Protein AF-A0A960PRC5-F1 (afdb_monomer_lite)

Foldseek 3Di:
DWPDDPDLLPVQLVVVVVQVVCCVVPPDDRDAAADEDLPQALVSVLSRVVSPHPYYDYDQQQCLAPPHLFDPVLSVVLLPDAAPQKDKAQALVCLVVRTIFIWGNPQAPQRVLRNVLSVCLVPDQALVRDDPVVQVCCCVPQVVHHLVVLLVVQDDDDPPPDPDDGRSVSSSSSSSVLNVVLCVCRSVVPPVCSRSHTGGHDRSSNVNSVVCVVHQPVDSHSHHVVVSVVVSVVVSVVVNVVVVVVVVVVD

Secondary structure (DSSP, 8-state):
-BS----HHHHHHHHHHHHHHHHHHH-SSPPP-EEESS--SHHHHHHHHHTT-SEEE--GGGGGSTTS-S-HHHHHHHTT--TT-EEEEE-STTGGGT-EEEEE-TT--HHHHHHHHHHHHHH-SSSTTS-HHHHHHHIIIIISS-HHHHHHHH---PPTT-----HHHHHHHHHHHHHHHHHHHHHHT-GGGTTT---B--THHHHHHHHHTTTTTSSGGG--HHHHHHHHHHHHHHHHHHHHHHHHTT-

Structure (mmCIF, N/CA/C/O backbone):
data_AF-A0A960PRC5-F1
#
_entry.id   AF-A0A960PRC5-F1
#
loop_
_atom_site.group_PDB
_atom_site.id
_atom_site.type_symbol
_atom_site.label_atom_id
_atom_site.label_alt_id
_atom_site.label_comp_id
_atom_site.label_asym_id
_atom_site.label_entity_id
_atom_site.label_seq_id
_atom_site.pdbx_PDB_ins_code
_atom_site.Cartn_x
_atom_site.Cartn_y
_atom_site.Cartn_z
_atom_site.occupancy
_atom_site.B_iso_or_equiv
_atom_site.auth_seq_id
_atom_site.auth_comp_id
_atom_site.auth_asym_id
_atom_site.auth_atom_id
_atom_site.pdbx_PDB_model_num
ATOM 1 N N . GLY A 1 1 ? 1.691 3.693 -0.213 1.00 48.28 1 GLY A N 1
ATOM 2 C CA . GLY A 1 1 ? 1.158 4.104 -1.521 1.00 48.28 1 GLY A CA 1
ATOM 3 C C . GLY A 1 1 ? -0.071 4.943 -1.299 1.00 48.28 1 GLY A C 1
ATOM 4 O O . GLY A 1 1 ? -1.089 4.389 -0.905 1.00 48.28 1 GLY A O 1
ATOM 5 N N . ALA A 1 2 ? 0.024 6.257 -1.487 1.00 53.78 2 ALA A N 1
ATOM 6 C CA . ALA A 1 2 ? -1.175 7.084 -1.566 1.00 53.78 2 ALA A CA 1
ATOM 7 C C . ALA A 1 2 ? -2.061 6.541 -2.701 1.00 53.78 2 ALA A C 1
ATOM 9 O O . ALA A 1 2 ? -1.552 6.200 -3.767 1.00 53.78 2 ALA A O 1
ATOM 10 N N . ALA A 1 3 ? -3.362 6.391 -2.454 1.00 56.03 3 ALA A N 1
ATOM 11 C CA . ALA A 1 3 ? -4.315 6.027 -3.505 1.00 56.03 3 ALA A CA 1
ATOM 12 C C . ALA A 1 3 ? -4.689 7.229 -4.385 1.00 56.03 3 ALA A C 1
ATOM 14 O O . ALA A 1 3 ? -5.342 7.050 -5.409 1.00 56.03 3 ALA A O 1
ATOM 15 N N . GLU A 1 4 ? -4.293 8.435 -3.977 1.00 55.25 4 GLU A N 1
ATOM 16 C CA . GLU A 1 4 ? -4.525 9.675 -4.704 1.00 55.25 4 GLU A CA 1
ATOM 17 C C . GLU A 1 4 ? -3.288 10.013 -5.536 1.00 55.25 4 GLU A C 1
ATOM 19 O O . GLU A 1 4 ? -2.315 10.592 -5.059 1.00 55.25 4 GLU A O 1
ATOM 24 N N . GLY A 1 5 ? -3.327 9.596 -6.796 1.00 62.84 5 GLY A N 1
ATOM 25 C CA . GLY A 1 5 ? -2.418 10.033 -7.845 1.00 62.84 5 GLY A CA 1
ATOM 26 C C . GLY A 1 5 ? -3.224 10.245 -9.120 1.00 62.84 5 GLY A C 1
ATOM 27 O O . GLY A 1 5 ? -4.190 9.522 -9.367 1.00 62.84 5 GLY A O 1
ATOM 28 N N . GLY A 1 6 ? -2.868 11.259 -9.908 1.00 74.06 6 GLY A N 1
ATOM 29 C CA . GLY A 1 6 ? -3.439 11.427 -11.243 1.00 74.06 6 GLY A CA 1
ATOM 30 C C . GLY A 1 6 ? -3.065 10.252 -12.146 1.00 74.06 6 GLY A C 1
ATOM 31 O O . GLY A 1 6 ? -2.034 9.610 -11.942 1.00 74.06 6 GLY A O 1
ATOM 32 N N . ASP A 1 7 ? -3.899 9.973 -13.145 1.00 87.25 7 ASP A N 1
ATOM 33 C CA . ASP A 1 7 ? -3.591 8.957 -14.149 1.00 87.25 7 ASP A CA 1
ATOM 34 C C . ASP A 1 7 ? -2.274 9.294 -14.868 1.00 87.25 7 ASP A C 1
ATOM 36 O O . ASP A 1 7 ? -2.068 10.433 -15.297 1.00 87.25 7 ASP A O 1
ATOM 40 N N . LEU A 1 8 ? -1.388 8.304 -15.017 1.00 90.56 8 LEU A N 1
ATOM 41 C CA . LEU A 1 8 ? -0.046 8.497 -15.571 1.00 90.56 8 LEU A CA 1
ATOM 42 C C . LEU A 1 8 ? -0.088 9.143 -16.963 1.00 90.56 8 LEU A C 1
ATOM 44 O O . LEU A 1 8 ? 0.734 10.012 -17.252 1.00 90.56 8 LEU A O 1
ATOM 48 N N . ALA A 1 9 ? -1.047 8.751 -17.808 1.00 92.38 9 ALA A N 1
ATOM 49 C CA . ALA A 1 9 ? -1.147 9.240 -19.179 1.00 92.38 9 ALA A CA 1
ATOM 50 C C . ALA A 1 9 ? -1.594 10.705 -19.266 1.00 92.38 9 ALA A C 1
ATOM 52 O O . ALA A 1 9 ? -1.371 11.350 -20.288 1.00 92.38 9 ALA A O 1
ATOM 53 N N . THR A 1 10 ? -2.176 11.248 -18.196 1.00 92.75 10 THR A N 1
ATOM 54 C CA . THR A 1 10 ? -2.624 12.646 -18.130 1.00 92.75 10 THR A CA 1
ATOM 55 C C . THR A 1 10 ? -1.688 13.523 -17.302 1.00 92.75 10 THR A C 1
ATOM 57 O O . THR A 1 10 ? -1.367 14.640 -17.706 1.00 92.75 10 THR A O 1
ATOM 60 N N . LEU A 1 11 ? -1.202 13.018 -16.166 1.00 93.94 11 LEU A N 1
ATOM 61 C CA . LEU A 1 11 ? -0.403 13.793 -15.224 1.00 93.94 11 LEU A CA 1
ATOM 62 C C . LEU A 1 11 ? 1.040 13.980 -15.700 1.00 93.94 11 LEU A C 1
ATOM 64 O O . LEU A 1 11 ? 1.576 15.082 -15.600 1.00 93.94 11 LEU A O 1
ATOM 68 N N . LEU A 1 12 ? 1.674 12.929 -16.228 1.00 95.56 12 LEU A N 1
ATOM 69 C CA . LEU A 1 12 ? 3.080 13.002 -16.625 1.00 95.56 12 LEU A CA 1
ATOM 70 C C . LEU A 1 12 ? 3.319 14.042 -17.739 1.00 95.56 12 LEU A C 1
ATOM 72 O O . LEU A 1 12 ? 4.203 14.880 -17.550 1.00 95.56 12 LEU A O 1
ATOM 76 N N . PRO A 1 13 ? 2.532 14.090 -18.835 1.00 96.62 13 PRO A N 1
ATOM 77 C CA . PRO A 1 13 ? 2.690 15.138 -19.846 1.00 96.62 13 PRO A CA 1
ATOM 78 C C . PRO A 1 13 ? 2.535 16.559 -19.289 1.00 96.62 13 PRO A C 1
ATOM 80 O O . PRO A 1 13 ? 3.287 17.452 -19.675 1.00 96.62 13 PRO A O 1
ATOM 83 N N . ALA A 1 14 ? 1.612 16.774 -18.344 1.00 96.62 14 ALA A N 1
ATOM 84 C CA . ALA A 1 14 ? 1.416 18.080 -17.716 1.00 96.62 14 ALA A CA 1
ATOM 85 C C . ALA A 1 14 ? 2.631 18.506 -16.870 1.00 96.62 14 ALA A C 1
ATOM 87 O O . ALA A 1 14 ? 3.076 19.651 -16.949 1.00 96.62 14 ALA A O 1
ATOM 88 N N . VAL A 1 15 ? 3.213 17.580 -16.100 1.00 96.69 15 VAL A N 1
ATOM 89 C CA . VAL A 1 15 ? 4.433 17.843 -15.315 1.00 96.69 15 VAL A CA 1
ATOM 90 C C . VAL A 1 15 ? 5.636 18.095 -16.228 1.00 96.69 15 VAL A C 1
ATOM 92 O O . VAL A 1 15 ? 6.462 18.960 -15.934 1.00 96.69 15 VAL A O 1
ATOM 95 N N . LEU A 1 16 ? 5.736 17.381 -17.352 1.00 97.62 16 LEU A N 1
ATOM 96 C CA . LEU A 1 16 ? 6.784 17.609 -18.347 1.00 97.62 16 LEU A CA 1
ATOM 97 C C . LEU A 1 16 ? 6.672 19.000 -18.980 1.00 97.62 16 LEU A C 1
ATOM 99 O O . LEU A 1 16 ? 7.681 19.694 -19.060 1.00 97.62 16 LEU A O 1
ATOM 103 N N . ALA A 1 17 ? 5.465 19.436 -19.353 1.00 97.50 17 ALA A N 1
ATOM 104 C CA . ALA A 1 17 ? 5.235 20.788 -19.867 1.00 97.50 17 ALA A CA 1
ATOM 105 C C . ALA A 1 17 ? 5.641 21.860 -18.842 1.00 97.50 17 ALA A C 1
ATOM 107 O O . ALA A 1 17 ? 6.366 22.795 -19.175 1.00 97.50 17 ALA A O 1
ATOM 108 N N . LEU A 1 18 ? 5.274 21.668 -17.570 1.00 96.94 18 LEU A N 1
ATOM 109 C CA . LEU A 1 18 ? 5.695 22.556 -16.486 1.00 96.94 18 LEU A CA 1
ATOM 110 C C . LEU A 1 18 ? 7.225 22.605 -16.333 1.00 96.94 18 LEU A C 1
ATOM 112 O O . LEU A 1 18 ? 7.784 23.673 -16.073 1.00 96.94 18 LEU A O 1
ATOM 116 N N . ARG A 1 19 ? 7.915 21.467 -16.500 1.00 96.69 19 ARG A N 1
ATOM 117 C CA . ARG A 1 19 ? 9.384 21.423 -16.478 1.00 96.69 19 ARG A CA 1
ATOM 118 C C . ARG A 1 19 ? 9.974 22.266 -17.601 1.00 96.69 19 ARG A C 1
ATOM 120 O O . ARG A 1 19 ? 10.908 23.014 -17.326 1.00 96.69 19 ARG A O 1
ATOM 127 N N . GLU A 1 20 ? 9.452 22.161 -18.823 1.00 96.81 20 GLU A N 1
ATOM 128 C CA . GLU A 1 20 ? 9.932 22.974 -19.950 1.00 96.81 20 GLU A CA 1
ATOM 129 C C . GLU A 1 20 ? 9.717 24.471 -19.696 1.00 96.81 20 GLU A C 1
ATOM 131 O O . GLU A 1 20 ? 10.667 25.244 -19.791 1.00 96.81 20 GLU A O 1
ATOM 136 N N . GLU A 1 21 ? 8.529 24.883 -19.242 1.00 96.81 21 GLU A N 1
ATOM 137 C CA . GLU A 1 21 ? 8.271 26.291 -18.909 1.00 96.81 21 GLU A CA 1
ATOM 138 C C . GLU A 1 21 ? 9.227 26.830 -17.836 1.00 96.81 21 GLU A C 1
ATOM 140 O O . GLU A 1 21 ? 9.703 27.965 -17.911 1.00 96.81 21 GLU A O 1
ATOM 145 N N . ALA A 1 22 ? 9.496 26.033 -16.800 1.00 95.50 22 ALA A N 1
ATOM 146 C CA . ALA A 1 22 ? 10.414 26.417 -15.736 1.00 95.50 22 ALA A CA 1
ATOM 147 C C . ALA A 1 22 ? 11.863 26.506 -16.240 1.00 95.50 22 ALA A C 1
ATOM 149 O O . ALA A 1 22 ? 12.605 27.389 -15.804 1.00 95.50 22 ALA A O 1
ATOM 150 N N . GLN A 1 23 ? 12.257 25.616 -17.152 1.00 95.12 23 GLN A N 1
ATOM 151 C CA . GLN A 1 23 ? 13.577 25.592 -17.773 1.00 95.12 23 GLN A CA 1
ATOM 152 C C . GLN A 1 23 ? 13.798 26.816 -18.671 1.00 95.12 23 GLN A C 1
ATOM 154 O O . GLN A 1 23 ? 14.857 27.439 -18.596 1.00 95.12 23 GLN A O 1
ATOM 159 N N . GLU A 1 24 ? 12.801 27.192 -19.473 1.00 95.50 24 GLU A N 1
ATOM 160 C CA . GLU A 1 24 ? 12.840 28.390 -20.321 1.00 95.50 24 GLU A CA 1
ATOM 161 C C . GLU A 1 24 ? 12.948 29.674 -19.492 1.00 95.50 24 GLU A C 1
ATOM 163 O O . GLU A 1 24 ? 13.734 30.562 -19.819 1.00 95.50 24 GLU A O 1
ATOM 168 N N . LYS A 1 25 ? 12.190 29.764 -18.391 1.00 95.88 25 LYS A N 1
ATOM 169 C CA . LYS A 1 25 ? 12.162 30.952 -17.524 1.00 95.88 25 LYS A CA 1
ATOM 170 C C . LYS A 1 25 ? 13.441 31.130 -16.704 1.00 95.88 25 LYS A C 1
ATOM 172 O O . LYS A 1 25 ? 13.885 32.259 -16.521 1.00 95.88 25 LYS A O 1
ATOM 177 N N . ASN A 1 26 ? 14.005 30.042 -16.177 1.00 95.25 26 ASN A N 1
ATOM 178 C CA . ASN A 1 26 ? 15.068 30.117 -15.167 1.00 95.25 26 ASN A CA 1
ATOM 179 C C . ASN A 1 26 ? 16.461 29.723 -15.687 1.00 95.25 26 ASN A C 1
ATOM 181 O O . ASN A 1 26 ? 17.461 30.047 -15.045 1.00 95.25 26 ASN A O 1
ATOM 185 N N . GLY A 1 27 ? 16.555 29.031 -16.828 1.00 92.38 27 GLY A N 1
ATOM 186 C CA . GLY A 1 27 ? 17.808 28.457 -17.321 1.00 92.38 27 GLY A CA 1
ATOM 187 C C . GLY A 1 27 ? 18.399 27.382 -16.391 1.00 92.38 27 GLY A C 1
ATOM 188 O O . GLY A 1 27 ? 17.739 26.870 -15.490 1.00 92.38 27 GLY A O 1
ATOM 189 N N . GLY A 1 28 ? 19.670 27.024 -16.609 1.00 92.50 28 GLY A N 1
ATOM 190 C CA . GLY A 1 28 ? 20.408 26.063 -15.775 1.00 92.50 28 GLY A CA 1
ATOM 191 C C . GLY A 1 28 ? 20.323 24.597 -16.236 1.00 92.50 28 GLY A C 1
ATOM 192 O O . GLY A 1 28 ? 19.871 24.317 -17.346 1.00 92.50 28 GLY A O 1
ATOM 193 N N . PRO A 1 29 ? 20.814 23.635 -15.431 1.00 94.31 29 PRO A N 1
ATOM 194 C CA . PRO A 1 29 ? 20.790 22.218 -15.790 1.00 94.31 29 PRO A CA 1
ATOM 195 C C . PRO A 1 29 ? 19.366 21.657 -15.880 1.00 94.31 29 PRO A C 1
ATOM 197 O O . PRO A 1 29 ? 18.552 21.891 -14.990 1.00 94.31 29 PRO A O 1
ATOM 200 N N . ARG A 1 30 ? 19.099 20.828 -16.901 1.00 93.31 30 ARG A N 1
ATOM 201 C CA . ARG A 1 30 ? 17.784 20.197 -17.098 1.00 93.31 30 ARG A CA 1
ATOM 202 C C . ARG A 1 30 ? 17.368 19.358 -15.886 1.00 93.31 30 ARG A C 1
ATOM 204 O O . ARG A 1 30 ? 18.006 18.345 -15.563 1.00 93.31 30 ARG A O 1
ATOM 211 N N . VAL A 1 31 ? 16.250 19.744 -15.273 1.00 95.62 31 VAL A N 1
ATOM 212 C CA . VAL A 1 31 ? 15.565 18.969 -14.229 1.00 95.62 31 VAL A CA 1
ATOM 213 C C . VAL A 1 31 ? 14.963 17.712 -14.852 1.00 95.62 31 VAL A C 1
ATOM 215 O O . VAL A 1 31 ? 14.288 17.789 -15.877 1.00 95.62 31 VAL A O 1
ATOM 218 N N . ARG A 1 32 ? 15.214 16.549 -14.247 1.00 97.19 32 ARG A N 1
ATOM 219 C CA . ARG A 1 32 ? 14.680 15.256 -14.701 1.00 97.19 32 ARG A CA 1
ATOM 220 C C . ARG A 1 32 ? 13.328 14.988 -14.055 1.00 97.19 32 ARG A C 1
ATOM 222 O O . ARG A 1 32 ? 13.178 15.201 -12.855 1.00 97.19 32 ARG A O 1
ATOM 229 N N . VAL A 1 33 ? 12.383 14.484 -14.836 1.00 97.88 33 VAL A N 1
ATOM 230 C CA . VAL A 1 33 ? 11.037 14.113 -14.386 1.00 97.88 33 VAL A CA 1
ATOM 231 C C . VAL A 1 33 ? 10.884 12.609 -14.527 1.00 97.88 33 VAL A C 1
ATOM 233 O O . VAL A 1 33 ? 11.003 12.070 -15.622 1.00 97.88 33 VAL A O 1
ATOM 236 N N . GLY A 1 34 ? 10.644 11.926 -13.413 1.00 96.50 34 GLY A N 1
ATOM 237 C CA . GLY A 1 34 ? 10.401 10.489 -13.400 1.00 96.50 34 GLY A CA 1
ATOM 238 C C . GLY A 1 34 ? 8.922 10.144 -13.311 1.00 96.50 34 GLY A C 1
ATOM 239 O O . GLY A 1 34 ? 8.084 10.997 -13.023 1.00 96.50 34 GLY A O 1
ATOM 240 N N . ALA A 1 35 ? 8.621 8.867 -13.512 1.00 95.44 35 ALA A N 1
ATOM 241 C CA . ALA A 1 35 ? 7.293 8.302 -13.332 1.00 95.44 35 ALA A CA 1
ATOM 242 C C . ALA A 1 35 ? 7.305 7.221 -12.251 1.00 95.44 35 ALA A C 1
ATOM 244 O O . ALA A 1 35 ? 8.182 6.356 -12.224 1.00 95.44 35 ALA A O 1
ATOM 245 N N . GLY A 1 36 ? 6.296 7.251 -11.387 1.00 91.06 36 GLY A N 1
ATOM 246 C CA . GLY A 1 36 ? 6.044 6.238 -10.373 1.00 91.06 36 GLY A CA 1
ATOM 247 C C . GLY A 1 36 ? 4.546 6.013 -10.204 1.00 91.06 36 GLY A C 1
ATOM 248 O O . GLY A 1 36 ? 3.736 6.816 -10.660 1.00 91.06 36 GLY A O 1
ATOM 249 N N . GLY A 1 37 ? 4.191 4.923 -9.528 1.00 83.19 37 GLY A N 1
ATOM 250 C CA . GLY A 1 37 ? 2.800 4.508 -9.338 1.00 83.19 37 GLY A CA 1
ATOM 251 C C . GLY A 1 37 ? 2.361 3.485 -10.382 1.00 83.19 37 GLY A C 1
ATOM 252 O O . GLY A 1 37 ? 2.509 3.693 -11.580 1.00 83.19 37 GLY A O 1
ATOM 253 N N . ALA A 1 38 ? 1.858 2.345 -9.909 1.00 84.88 38 ALA A N 1
ATOM 254 C CA . ALA A 1 38 ? 1.373 1.236 -10.731 1.00 84.88 38 ALA A CA 1
ATOM 255 C C . ALA A 1 38 ? 2.378 0.630 -11.752 1.00 84.88 38 ALA A C 1
ATOM 257 O O . ALA A 1 38 ? 1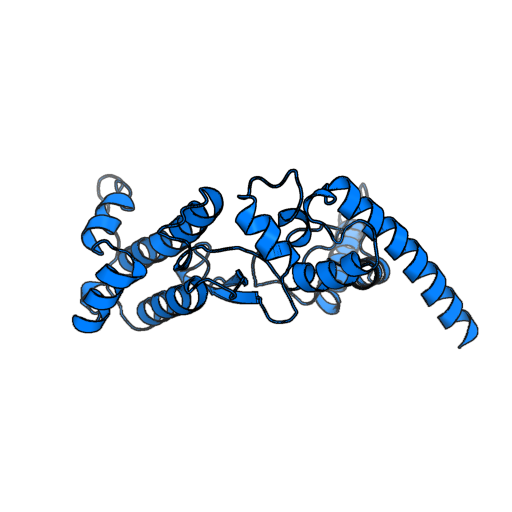.984 -0.152 -12.618 1.00 84.88 38 ALA A O 1
ATOM 258 N N . ILE A 1 39 ? 3.683 0.914 -11.647 1.00 94.81 39 ILE A N 1
ATOM 259 C CA . ILE A 1 39 ? 4.714 0.314 -12.512 1.00 94.81 39 ILE A CA 1
ATOM 260 C C . ILE A 1 39 ? 5.128 -1.049 -11.950 1.00 94.81 39 ILE A C 1
ATOM 262 O O . ILE A 1 39 ? 5.915 -1.134 -11.005 1.00 94.81 39 ILE A O 1
ATOM 266 N N . GLY A 1 40 ? 4.607 -2.116 -12.559 1.00 96.00 40 GLY A N 1
ATOM 267 C CA . GLY A 1 40 ? 4.952 -3.499 -12.215 1.00 96.00 40 GLY A CA 1
ATOM 268 C C . GLY A 1 40 ? 5.190 -4.419 -13.406 1.00 96.00 40 GLY A C 1
ATOM 269 O O . GLY A 1 40 ? 5.444 -5.598 -13.209 1.00 96.00 40 GLY A O 1
ATOM 270 N N . THR A 1 41 ? 5.125 -3.922 -14.640 1.00 97.62 41 THR A N 1
ATOM 271 C CA . THR A 1 41 ? 5.366 -4.739 -15.837 1.00 97.62 41 THR A CA 1
ATOM 272 C C . THR A 1 41 ? 6.182 -3.970 -16.874 1.00 97.62 41 THR A C 1
ATOM 274 O O . THR A 1 41 ? 6.225 -2.732 -16.817 1.00 97.62 41 THR A O 1
ATOM 277 N N . PRO A 1 42 ? 6.809 -4.672 -17.836 1.00 97.81 42 PRO A N 1
ATOM 278 C CA . PRO A 1 42 ? 7.488 -4.037 -18.960 1.00 97.81 42 PRO A CA 1
ATOM 279 C C . PRO A 1 42 ? 6.597 -3.084 -19.761 1.00 97.81 42 PRO A C 1
ATOM 281 O O . PRO A 1 42 ? 7.056 -2.035 -20.198 1.00 97.81 42 PRO A O 1
ATOM 284 N N . GLU A 1 43 ? 5.314 -3.403 -19.927 1.00 97.06 43 GLU A N 1
ATOM 285 C CA . GLU A 1 43 ? 4.357 -2.573 -20.662 1.00 97.06 43 GLU A CA 1
ATOM 286 C C . GLU A 1 43 ? 4.060 -1.267 -19.925 1.00 97.06 43 GLU A C 1
ATOM 288 O O . GLU A 1 43 ? 4.077 -0.202 -20.537 1.00 97.06 43 GLU A O 1
ATOM 293 N N . ALA A 1 44 ? 3.829 -1.327 -18.609 1.00 96.56 44 ALA A N 1
ATOM 294 C CA . ALA A 1 44 ? 3.592 -0.133 -17.801 1.00 96.56 44 ALA A CA 1
ATOM 295 C C . ALA A 1 44 ? 4.828 0.784 -17.779 1.00 96.56 44 ALA A C 1
ATOM 297 O O . ALA A 1 44 ? 4.715 1.999 -17.951 1.00 96.56 44 ALA A O 1
ATOM 298 N N . ALA A 1 45 ? 6.018 0.195 -17.630 1.00 97.88 45 ALA A N 1
ATOM 299 C CA . ALA A 1 45 ? 7.290 0.907 -17.716 1.00 97.88 45 ALA A CA 1
ATOM 300 C C . ALA A 1 45 ? 7.510 1.527 -19.109 1.00 97.88 45 ALA A C 1
ATOM 302 O O . ALA A 1 45 ? 7.899 2.690 -19.215 1.00 97.88 45 ALA A O 1
ATOM 303 N N . ALA A 1 46 ? 7.202 0.789 -20.178 1.00 97.62 46 ALA A N 1
ATOM 304 C CA . ALA A 1 46 ? 7.277 1.277 -21.550 1.00 97.62 46 ALA A CA 1
ATOM 305 C C . ALA A 1 46 ? 6.343 2.468 -21.788 1.00 97.62 46 ALA A C 1
ATOM 307 O O . ALA A 1 46 ? 6.767 3.447 -22.397 1.00 97.62 46 ALA A O 1
ATOM 308 N N . CYS A 1 47 ? 5.106 2.422 -21.285 1.00 96.00 47 CYS A N 1
ATOM 309 C CA . CYS A 1 47 ? 4.173 3.546 -21.367 1.00 96.00 47 CYS A CA 1
ATOM 310 C C . CYS A 1 47 ? 4.744 4.804 -20.700 1.00 96.00 47 CYS A C 1
ATOM 312 O O . CYS A 1 47 ? 4.727 5.870 -21.307 1.00 96.00 47 CYS A O 1
ATOM 314 N N . ALA A 1 48 ? 5.298 4.682 -19.491 1.00 96.94 48 ALA A N 1
ATOM 315 C CA . ALA A 1 48 ? 5.922 5.806 -18.796 1.00 96.94 48 ALA A CA 1
ATOM 316 C C . ALA A 1 48 ? 7.082 6.427 -19.598 1.00 96.94 48 ALA A C 1
ATOM 318 O O . ALA A 1 48 ? 7.158 7.647 -19.738 1.00 96.94 48 ALA A O 1
ATOM 319 N N . LEU A 1 49 ? 7.963 5.591 -20.157 1.00 97.50 49 LEU A N 1
ATOM 320 C CA . LEU A 1 49 ? 9.090 6.053 -20.973 1.00 97.50 49 LEU A CA 1
ATOM 321 C C . LEU A 1 49 ? 8.626 6.697 -22.287 1.00 97.50 49 LEU A C 1
ATOM 323 O O . LEU A 1 49 ? 9.140 7.747 -22.662 1.00 97.50 49 LEU A O 1
ATOM 327 N N . LEU A 1 50 ? 7.629 6.116 -22.963 1.00 96.19 50 LEU A N 1
ATOM 328 C CA . LEU A 1 50 ? 7.041 6.682 -24.186 1.00 96.19 50 LEU A CA 1
ATOM 329 C C . LEU A 1 50 ? 6.390 8.045 -23.946 1.00 96.19 50 LEU A C 1
ATOM 331 O O . LEU A 1 50 ? 6.441 8.907 -24.817 1.00 96.19 50 LEU A O 1
ATOM 335 N N . LEU A 1 51 ? 5.806 8.249 -22.765 1.00 96.56 51 LEU A N 1
ATOM 336 C CA . LEU A 1 51 ? 5.241 9.531 -22.346 1.00 96.56 51 LEU A CA 1
ATOM 337 C C . LEU A 1 51 ? 6.307 10.568 -21.953 1.00 96.56 51 LEU A C 1
ATOM 339 O O . LEU A 1 51 ? 5.951 11.708 -21.674 1.00 96.56 51 LEU A O 1
ATOM 343 N N . GLY A 1 52 ? 7.593 10.203 -21.944 1.00 97.00 52 GLY A N 1
ATOM 344 C CA . GLY A 1 52 ? 8.709 11.127 -21.729 1.00 97.00 52 GLY A CA 1
ATOM 345 C C . GLY A 1 52 ? 9.324 11.101 -20.329 1.00 97.00 52 GLY A C 1
ATOM 346 O O . GLY A 1 52 ? 10.050 12.032 -19.981 1.00 97.00 52 GLY A O 1
ATOM 347 N N . ALA A 1 53 ? 9.057 10.071 -19.516 1.00 98.00 53 ALA A N 1
ATOM 348 C CA . ALA A 1 53 ? 9.727 9.919 -18.225 1.00 98.00 53 ALA A CA 1
ATOM 349 C C . ALA A 1 53 ? 11.246 9.720 -18.398 1.00 98.00 53 ALA A C 1
ATOM 351 O O . ALA A 1 53 ? 11.693 8.853 -19.145 1.00 98.00 53 ALA A O 1
ATOM 352 N N . ASP A 1 54 ? 12.038 10.482 -17.644 1.00 98.19 54 ASP A N 1
ATOM 353 C CA . ASP A 1 54 ? 13.502 10.393 -17.614 1.00 98.19 54 ASP A CA 1
ATOM 354 C C . ASP A 1 54 ? 14.000 9.214 -16.753 1.00 98.19 54 ASP A C 1
ATOM 356 O O . ASP A 1 54 ? 15.118 8.731 -16.927 1.00 98.19 54 ASP A O 1
ATOM 360 N N . PHE A 1 55 ? 13.189 8.769 -15.789 1.00 97.94 55 PHE A N 1
ATOM 361 C CA . PHE A 1 55 ? 13.461 7.610 -14.938 1.00 97.94 55 PHE A CA 1
ATOM 362 C C . PHE A 1 55 ? 12.161 7.002 -14.402 1.00 97.94 55 PHE A C 1
ATOM 364 O O . PHE A 1 55 ? 11.101 7.628 -14.426 1.00 97.94 55 PHE A O 1
ATOM 371 N N . LEU A 1 56 ? 12.248 5.774 -13.898 1.00 97.31 56 LEU A N 1
ATOM 372 C CA . LEU A 1 56 ? 11.115 5.024 -13.361 1.00 97.31 56 LEU A CA 1
ATOM 373 C C . LEU A 1 56 ? 11.304 4.762 -11.869 1.00 97.31 56 LEU A C 1
ATOM 375 O O . LEU A 1 56 ? 12.426 4.550 -11.408 1.00 97.31 56 LEU A O 1
ATOM 379 N N . GLN A 1 57 ? 10.198 4.712 -11.134 1.00 96.00 57 GLN A N 1
ATOM 380 C CA . GLN A 1 57 ? 10.163 4.336 -9.728 1.00 96.00 57 GLN A CA 1
ATOM 381 C C . GLN A 1 57 ? 9.146 3.217 -9.503 1.00 96.00 57 GLN A C 1
ATOM 383 O O . GLN A 1 57 ? 7.956 3.356 -9.790 1.00 96.00 57 GLN A O 1
ATOM 388 N N . THR A 1 58 ? 9.616 2.112 -8.929 1.00 96.06 58 THR A N 1
ATOM 389 C CA . THR A 1 58 ? 8.772 1.008 -8.473 1.00 96.06 58 THR A CA 1
ATOM 390 C C . THR A 1 58 ? 8.539 1.099 -6.965 1.00 96.06 58 THR A C 1
ATOM 392 O O . THR A 1 58 ? 9.375 1.606 -6.216 1.00 96.06 58 THR A O 1
ATOM 395 N N . GLY A 1 59 ? 7.381 0.616 -6.512 1.00 94.06 59 GLY A N 1
ATOM 396 C CA . GLY A 1 59 ? 6.998 0.616 -5.099 1.00 94.06 59 GLY A CA 1
ATOM 397 C C . GLY A 1 59 ? 6.489 -0.751 -4.675 1.00 94.06 59 GLY A C 1
ATOM 398 O O . GLY A 1 59 ? 7.247 -1.550 -4.131 1.00 94.06 59 GLY A O 1
ATOM 399 N N . SER A 1 60 ? 5.217 -1.028 -4.975 1.00 94.94 60 SER A N 1
ATOM 400 C CA . SER A 1 60 ? 4.518 -2.236 -4.529 1.00 94.94 60 SER A CA 1
ATOM 401 C C . SER A 1 60 ? 5.290 -3.518 -4.836 1.00 94.94 60 SER A C 1
ATOM 403 O O . SER A 1 60 ? 5.508 -4.300 -3.921 1.00 94.94 60 SER A O 1
ATOM 405 N N . VAL A 1 61 ? 5.811 -3.696 -6.056 1.00 96.31 61 VAL A N 1
ATOM 406 C CA . VAL A 1 61 ? 6.574 -4.901 -6.451 1.00 96.31 61 VAL A CA 1
ATOM 407 C C . VAL A 1 61 ? 7.781 -5.203 -5.548 1.00 96.31 61 VAL A C 1
ATOM 409 O O . VAL A 1 61 ? 8.076 -6.370 -5.283 1.00 96.31 61 VAL A O 1
ATOM 412 N N . ASN A 1 62 ? 8.430 -4.168 -5.002 1.00 96.31 62 ASN A N 1
ATOM 413 C CA . ASN A 1 62 ? 9.610 -4.318 -4.148 1.00 96.31 62 ASN A CA 1
ATOM 414 C C . ASN A 1 62 ? 9.254 -4.871 -2.760 1.00 96.31 62 ASN A C 1
ATOM 416 O O . ASN A 1 62 ? 10.117 -5.425 -2.094 1.00 96.31 62 ASN A O 1
ATOM 420 N N . LEU A 1 63 ? 7.988 -4.793 -2.331 1.00 94.50 63 LEU A N 1
ATOM 421 C CA . LEU A 1 63 ? 7.537 -5.344 -1.043 1.00 94.50 63 LEU A CA 1
ATOM 422 C C . LEU A 1 63 ? 7.604 -6.877 -0.983 1.00 94.50 63 LEU A C 1
ATOM 424 O O . LEU A 1 63 ? 7.555 -7.447 0.104 1.00 94.50 63 LEU A O 1
ATOM 428 N N . SER A 1 64 ? 7.701 -7.536 -2.142 1.00 94.69 64 SER A N 1
ATOM 429 C CA . SER A 1 64 ? 7.894 -8.987 -2.248 1.00 94.69 64 SER A CA 1
ATOM 430 C C . SER A 1 64 ? 9.364 -9.396 -2.373 1.00 94.69 64 SER A C 1
ATOM 432 O O . SER A 1 64 ? 9.636 -10.564 -2.642 1.00 94.69 64 SER A O 1
ATOM 434 N N . SER A 1 65 ? 10.306 -8.456 -2.224 1.00 96.50 65 SER A N 1
ATOM 435 C CA . SER A 1 65 ? 11.730 -8.752 -2.356 1.00 96.50 65 SER A CA 1
ATOM 436 C C . SER A 1 65 ? 12.349 -9.278 -1.059 1.00 96.50 65 SER A C 1
ATOM 438 O O . SER A 1 65 ? 11.839 -9.056 0.042 1.00 96.50 65 SER A O 1
ATOM 440 N N . LEU A 1 66 ? 13.490 -9.953 -1.188 1.00 96.56 66 LEU A N 1
ATOM 441 C CA . LEU A 1 66 ? 14.289 -10.452 -0.069 1.00 96.56 66 LEU A CA 1
ATOM 442 C C . LEU A 1 66 ? 14.654 -9.331 0.912 1.00 96.56 66 LEU A C 1
ATOM 444 O O . LEU A 1 66 ? 14.551 -9.514 2.122 1.00 96.56 66 LEU A O 1
ATOM 448 N N . GLU A 1 67 ? 15.022 -8.163 0.385 1.00 96.81 67 GLU A N 1
ATOM 449 C CA . GLU A 1 67 ? 15.481 -7.000 1.148 1.00 96.81 67 GLU A CA 1
ATOM 450 C C . GLU A 1 67 ? 14.350 -6.239 1.852 1.00 96.81 67 GLU A C 1
ATOM 452 O O . GLU A 1 67 ? 14.624 -5.419 2.730 1.00 96.81 67 GLU A O 1
ATOM 457 N N . ALA A 1 68 ? 13.086 -6.482 1.485 1.00 94.50 68 ALA A N 1
ATOM 458 C CA . ALA A 1 68 ? 11.963 -5.850 2.159 1.00 94.50 68 ALA A CA 1
ATOM 459 C C . ALA A 1 68 ? 11.897 -6.315 3.622 1.00 94.50 68 ALA A C 1
ATOM 461 O O . ALA A 1 68 ? 11.897 -7.514 3.914 1.00 94.50 68 ALA A O 1
ATOM 462 N N . GLN A 1 69 ? 11.813 -5.361 4.551 1.00 92.12 69 GLN A N 1
ATOM 463 C CA . GLN A 1 69 ? 11.618 -5.623 5.981 1.00 92.12 69 GLN A CA 1
ATOM 464 C C . GLN A 1 69 ? 10.142 -5.920 6.271 1.00 92.12 69 GLN A C 1
ATOM 466 O O . GLN A 1 69 ? 9.454 -5.183 6.969 1.00 92.12 69 GLN A O 1
ATOM 471 N N . THR A 1 70 ? 9.643 -6.989 5.663 1.00 88.12 70 THR A N 1
ATOM 472 C CA . THR A 1 70 ? 8.296 -7.520 5.856 1.00 88.12 70 THR A CA 1
ATOM 473 C C . THR A 1 70 ? 8.404 -8.997 6.229 1.00 88.12 70 THR A C 1
ATOM 475 O O . THR A 1 70 ? 9.327 -9.670 5.759 1.00 88.12 70 THR A O 1
ATOM 478 N N . PRO A 1 71 ? 7.494 -9.528 7.062 1.00 91.31 71 PRO A N 1
ATOM 479 C CA . PRO A 1 71 ? 7.505 -10.946 7.404 1.00 91.31 71 PRO A CA 1
ATOM 480 C C . PRO A 1 71 ? 7.392 -11.831 6.158 1.00 91.31 71 PRO A C 1
ATOM 482 O O . PRO A 1 71 ? 6.665 -11.493 5.220 1.00 91.31 71 PRO A O 1
ATOM 485 N N . ASP A 1 72 ? 8.033 -13.000 6.166 1.00 91.31 72 ASP A N 1
ATOM 486 C CA . ASP A 1 72 ? 8.029 -13.909 5.009 1.00 91.31 72 ASP A CA 1
ATOM 487 C C . ASP A 1 72 ? 6.609 -14.319 4.600 1.00 91.31 72 ASP A C 1
ATOM 489 O O . ASP A 1 72 ? 6.273 -14.308 3.418 1.00 91.31 72 ASP A O 1
ATOM 493 N N . ALA A 1 73 ? 5.718 -14.535 5.571 1.00 88.94 73 ALA A N 1
ATOM 494 C CA . ALA A 1 73 ? 4.306 -14.812 5.308 1.00 88.94 73 ALA A CA 1
ATOM 495 C C . ALA A 1 73 ? 3.598 -13.679 4.533 1.00 88.94 73 ALA A C 1
ATOM 497 O O . ALA A 1 73 ? 2.700 -13.941 3.731 1.00 88.94 73 ALA A O 1
ATOM 498 N N . VAL A 1 74 ? 3.996 -12.417 4.749 1.00 90.44 74 VAL A N 1
ATOM 499 C CA . VAL A 1 74 ? 3.489 -11.268 3.984 1.00 90.44 74 VAL A CA 1
ATOM 500 C C . VAL A 1 74 ? 4.079 -11.283 2.576 1.00 90.44 74 VAL A C 1
ATOM 502 O O . VAL A 1 74 ? 3.327 -11.139 1.617 1.00 90.44 74 VAL A O 1
ATOM 505 N N . LYS A 1 75 ? 5.388 -11.520 2.419 1.00 92.50 75 LYS A N 1
ATOM 506 C CA . LYS A 1 75 ? 6.032 -11.629 1.095 1.00 92.50 75 LYS A CA 1
ATOM 507 C C . LYS A 1 75 ? 5.401 -12.734 0.244 1.00 92.50 75 LYS A C 1
ATOM 509 O O . LYS A 1 75 ? 5.079 -12.502 -0.921 1.00 92.50 75 LYS A O 1
ATOM 514 N N . GLU A 1 76 ? 5.156 -13.901 0.838 1.00 91.75 76 GLU A N 1
ATOM 515 C CA . GLU A 1 76 ? 4.478 -15.028 0.192 1.00 91.75 76 GLU A CA 1
ATOM 516 C C . GLU A 1 76 ? 3.046 -14.693 -0.226 1.00 91.75 76 GLU A C 1
ATOM 518 O O . GLU A 1 76 ? 2.611 -15.084 -1.311 1.00 91.75 76 GLU A O 1
ATOM 523 N N . LEU A 1 77 ? 2.305 -13.976 0.624 1.00 92.62 77 LEU A N 1
ATOM 524 C CA . LEU A 1 77 ? 0.960 -13.513 0.302 1.00 92.62 77 LEU A CA 1
ATOM 525 C C . LEU A 1 77 ? 0.996 -12.537 -0.875 1.00 92.62 77 LEU A C 1
ATOM 527 O O . LEU A 1 77 ? 0.251 -12.717 -1.837 1.00 92.62 77 LEU A O 1
ATOM 531 N N . LEU A 1 78 ? 1.879 -11.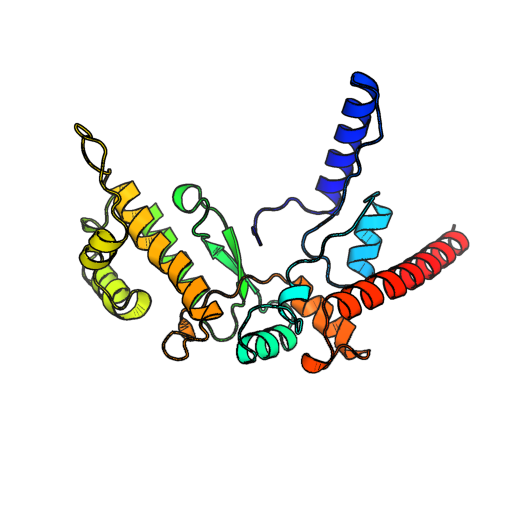535 -0.822 1.00 94.31 78 LEU A N 1
ATOM 532 C CA . LEU A 1 78 ? 2.025 -10.515 -1.860 1.00 94.31 78 LEU A CA 1
ATOM 533 C C . LEU A 1 78 ? 2.385 -11.124 -3.221 1.00 94.31 78 LEU A C 1
ATOM 535 O O . LEU A 1 78 ? 1.847 -10.713 -4.248 1.00 94.31 78 LEU A O 1
ATOM 539 N N . ALA A 1 79 ? 3.245 -12.140 -3.238 1.00 94.44 79 ALA A N 1
ATOM 540 C CA . ALA A 1 79 ? 3.655 -12.824 -4.459 1.00 94.44 79 ALA A CA 1
ATOM 541 C C . ALA A 1 79 ? 2.574 -13.709 -5.100 1.00 94.44 79 ALA A C 1
ATOM 543 O O . ALA A 1 79 ? 2.732 -14.137 -6.243 1.00 94.44 79 ALA A O 1
ATOM 544 N N . LYS A 1 80 ? 1.481 -13.969 -4.375 1.00 94.00 80 LYS A N 1
ATOM 545 C CA . LYS A 1 80 ? 0.307 -14.723 -4.838 1.00 94.00 80 LYS A CA 1
ATOM 546 C C . LYS A 1 80 ? -0.909 -13.824 -5.067 1.00 94.00 80 LYS A C 1
ATOM 548 O O . LYS A 1 80 ? -2.013 -14.340 -5.230 1.00 94.00 80 LYS A O 1
ATOM 553 N N . LEU A 1 81 ? -0.730 -12.501 -5.028 1.00 95.75 81 LEU A N 1
ATOM 554 C CA . LEU A 1 81 ? -1.816 -11.573 -5.316 1.00 95.75 81 LEU A CA 1
ATOM 555 C C . LEU A 1 81 ? -2.225 -11.653 -6.778 1.00 95.75 81 LEU A C 1
ATOM 557 O O . LEU A 1 81 ? -1.383 -11.602 -7.681 1.00 95.75 81 LEU A O 1
ATOM 561 N N . GLU A 1 82 ? -3.532 -11.716 -6.970 1.00 95.38 82 GLU A N 1
ATOM 562 C CA . GLU A 1 82 ? -4.199 -11.697 -8.259 1.00 95.38 82 GLU A CA 1
ATOM 563 C C . GLU A 1 82 ? -4.912 -10.368 -8.502 1.00 95.38 82 GLU A C 1
ATOM 565 O O . GLU A 1 82 ? -4.978 -9.483 -7.642 1.00 95.38 82 GLU A O 1
ATOM 570 N N . ALA A 1 83 ? -5.430 -10.221 -9.721 1.00 93.31 83 ALA A N 1
ATOM 571 C CA . ALA A 1 83 ? -6.066 -8.989 -10.134 1.00 93.31 83 ALA A CA 1
ATOM 572 C C . ALA A 1 83 ? -7.287 -8.661 -9.272 1.00 93.31 83 ALA A C 1
ATOM 574 O O . ALA A 1 83 ? -8.137 -9.522 -9.035 1.00 93.31 83 ALA A O 1
ATOM 575 N N . GLY A 1 84 ? -7.406 -7.409 -8.836 1.00 93.38 84 GLY A N 1
ATOM 576 C CA . GLY A 1 84 ? -8.538 -6.976 -8.023 1.00 93.38 84 GLY A CA 1
ATOM 577 C C . GLY A 1 84 ? -8.486 -7.451 -6.570 1.00 93.38 84 GLY A C 1
ATOM 578 O O . GLY A 1 84 ? -9.487 -7.322 -5.864 1.00 93.38 84 GLY A O 1
ATOM 579 N N . GLU A 1 85 ? -7.355 -7.970 -6.085 1.00 95.31 85 GLU A N 1
ATOM 580 C CA . GLU A 1 85 ? -7.148 -8.307 -4.668 1.00 95.31 85 GLU A CA 1
ATOM 581 C C . GLU A 1 85 ? -6.651 -7.127 -3.812 1.00 95.31 85 GLU A C 1
ATOM 583 O O . GLU A 1 85 ? -6.432 -7.280 -2.606 1.00 95.31 85 GLU A O 1
ATOM 588 N N . THR A 1 86 ? -6.549 -5.930 -4.393 1.00 94.69 86 THR A N 1
ATOM 589 C CA . THR A 1 86 ? -6.328 -4.670 -3.669 1.00 94.69 86 THR A CA 1
ATOM 590 C C . THR A 1 86 ? -7.590 -3.809 -3.628 1.00 94.69 86 THR A C 1
ATOM 592 O O . THR A 1 86 ? -8.514 -3.975 -4.427 1.00 94.69 86 THR A O 1
ATOM 595 N N . VAL A 1 87 ? -7.658 -2.890 -2.669 1.00 95.56 87 VAL A N 1
ATOM 596 C CA . VAL A 1 87 ? -8.776 -1.959 -2.491 1.00 95.56 87 VAL A CA 1
ATOM 597 C C . VAL A 1 87 ? -8.291 -0.649 -1.871 1.00 95.56 87 VAL A C 1
ATOM 599 O O . VAL A 1 87 ? -7.335 -0.627 -1.098 1.00 95.56 87 VAL A O 1
ATOM 602 N N . SER A 1 88 ? -8.982 0.447 -2.178 1.00 95.12 88 SER A N 1
ATOM 603 C CA . SER A 1 88 ? -8.750 1.735 -1.528 1.00 95.12 88 SER A CA 1
ATOM 604 C C . SER A 1 88 ? -9.395 1.764 -0.141 1.00 95.12 88 SER A C 1
ATOM 606 O O . SER A 1 88 ? -10.591 1.499 -0.006 1.00 95.12 88 SER A O 1
ATOM 608 N N . ALA A 1 89 ? -8.635 2.156 0.878 1.00 96.31 89 ALA A N 1
ATOM 609 C CA . ALA A 1 89 ? -9.096 2.327 2.256 1.00 96.31 89 ALA A CA 1
ATOM 610 C C . ALA A 1 89 ? -8.693 3.710 2.805 1.00 96.31 89 ALA A C 1
ATOM 612 O O . ALA A 1 89 ? -7.783 4.331 2.250 1.00 96.31 89 ALA A O 1
ATOM 613 N N . PRO A 1 90 ? -9.348 4.220 3.863 1.00 96.81 90 PRO A N 1
ATOM 614 C CA . PRO A 1 90 ? -8.905 5.436 4.543 1.00 96.81 90 PRO A CA 1
ATOM 615 C C . PRO A 1 90 ? -7.463 5.322 5.050 1.00 96.81 90 PRO A C 1
ATOM 617 O O . PRO A 1 90 ? -7.079 4.297 5.617 1.00 96.81 90 PRO A O 1
ATOM 620 N N . SER A 1 91 ? -6.665 6.372 4.854 1.00 94.94 91 SER A N 1
ATOM 621 C CA . SER A 1 91 ? -5.296 6.462 5.370 1.00 94.94 91 SER A CA 1
ATOM 622 C C . SER A 1 91 ? -5.235 7.232 6.684 1.00 94.94 91 SER A C 1
ATOM 624 O O . SER A 1 91 ? -6.034 8.132 6.933 1.00 94.94 91 SER A O 1
ATOM 626 N N . ALA A 1 92 ? -4.257 6.893 7.531 1.00 94.38 92 ALA A N 1
ATOM 627 C CA . ALA A 1 92 ? -3.960 7.675 8.731 1.00 94.38 92 ALA A CA 1
ATOM 628 C C . ALA A 1 92 ? -3.501 9.096 8.365 1.00 94.38 92 ALA A C 1
ATOM 630 O O . ALA A 1 92 ? -3.957 10.084 8.946 1.00 94.38 92 ALA A O 1
ATOM 631 N N . GLU A 1 93 ? -2.632 9.191 7.357 1.00 91.75 93 GLU A N 1
ATOM 632 C CA . GLU A 1 93 ? -2.238 10.449 6.734 1.00 91.75 93 GLU A CA 1
ATOM 633 C C . GLU A 1 93 ? -3.445 11.081 6.039 1.00 91.75 93 GLU A C 1
ATOM 635 O O . GLU A 1 93 ? -4.137 10.425 5.263 1.00 91.75 93 GLU A O 1
ATOM 640 N N . GLY A 1 94 ? -3.744 12.341 6.356 1.00 90.81 94 GLY A N 1
ATOM 641 C CA . GLY A 1 94 ? -4.894 13.033 5.778 1.00 90.81 94 GLY A CA 1
ATOM 642 C C . GLY A 1 94 ? -6.262 12.453 6.164 1.00 90.81 94 GLY A C 1
ATOM 643 O O . GLY A 1 94 ? -7.238 12.793 5.503 1.00 90.81 94 GLY A O 1
ATOM 644 N N . PHE A 1 95 ? -6.376 11.625 7.218 1.00 95.25 95 PHE A N 1
ATOM 645 C CA . PHE A 1 95 ? -7.638 10.966 7.607 1.00 95.25 95 PHE A CA 1
ATOM 646 C C . PHE A 1 95 ? -8.831 11.932 7.651 1.00 95.25 95 PHE A C 1
ATOM 648 O O . PHE A 1 95 ? -9.848 11.699 7.005 1.00 95.25 95 PHE A O 1
ATOM 655 N N . SER A 1 96 ? -8.691 13.066 8.347 1.00 94.50 96 SER A N 1
ATOM 656 C CA . SER A 1 96 ? -9.765 14.062 8.473 1.00 94.50 96 SER A CA 1
ATOM 657 C C . SER A 1 96 ? -10.146 14.724 7.142 1.00 94.50 96 SER A C 1
ATOM 659 O O . SER A 1 96 ? -11.275 15.189 6.994 1.00 94.50 96 SER A O 1
ATOM 661 N N . LEU A 1 97 ? -9.221 14.748 6.179 1.00 94.00 97 LEU A N 1
ATOM 662 C CA . LEU A 1 97 ? -9.405 15.292 4.831 1.00 94.00 97 LEU A CA 1
ATOM 663 C C . LEU A 1 97 ? -9.882 14.231 3.826 1.00 94.00 97 LEU A C 1
ATOM 665 O O . LEU A 1 97 ? -10.123 14.558 2.671 1.00 94.00 97 LEU A O 1
ATOM 669 N N . GLY A 1 98 ? -10.066 12.980 4.261 1.00 93.75 98 GLY A N 1
ATOM 670 C CA . GLY A 1 98 ? -10.489 11.882 3.394 1.00 93.75 98 GLY A CA 1
ATOM 671 C C . GLY A 1 98 ? -9.361 11.187 2.644 1.00 93.75 98 GLY A C 1
ATOM 672 O O . GLY A 1 98 ? -9.650 10.497 1.672 1.00 93.75 98 GLY A O 1
ATOM 673 N N . GLY A 1 99 ? -8.116 11.321 3.112 1.00 93.88 99 GLY A N 1
ATOM 674 C CA . GLY A 1 99 ? -6.961 10.640 2.534 1.00 93.88 99 GLY A CA 1
ATOM 675 C C . GLY A 1 99 ? -7.179 9.132 2.363 1.00 93.88 99 GLY A C 1
ATOM 676 O O . GLY A 1 99 ? -7.843 8.468 3.172 1.00 93.88 99 GLY A O 1
ATOM 677 N N . ARG A 1 100 ? -6.611 8.585 1.285 1.00 94.25 100 ARG A N 1
ATOM 678 C CA . ARG A 1 100 ? -6.790 7.192 0.862 1.00 94.25 100 ARG A CA 1
ATOM 679 C C . ARG A 1 100 ? -5.454 6.489 0.614 1.00 94.25 100 ARG A C 1
ATOM 681 O O . ARG A 1 100 ? -4.494 7.075 0.118 1.00 94.25 100 ARG A O 1
ATOM 688 N N . VAL A 1 101 ? -5.427 5.181 0.853 1.00 93.38 101 VAL A N 1
ATOM 689 C CA . VAL A 1 101 ? -4.286 4.279 0.612 1.00 93.38 101 VAL A CA 1
ATOM 690 C C . VAL A 1 101 ? -4.762 3.014 -0.106 1.00 93.38 101 VAL A C 1
ATOM 692 O O . VAL A 1 101 ? -5.846 2.508 0.185 1.00 93.38 101 VAL A O 1
ATOM 695 N N . GLN A 1 102 ? -3.973 2.503 -1.056 1.00 93.94 102 GLN A N 1
ATOM 696 C CA . GLN A 1 102 ? -4.221 1.185 -1.656 1.00 93.94 102 GLN A CA 1
ATOM 697 C C . GLN A 1 102 ? -3.661 0.094 -0.748 1.00 93.94 102 GLN A C 1
ATOM 699 O O . GLN A 1 102 ? -2.508 0.169 -0.310 1.00 93.94 102 GLN A O 1
ATOM 704 N N . VAL A 1 103 ? -4.489 -0.898 -0.442 1.00 95.56 103 VAL A N 1
ATOM 705 C CA . VAL A 1 103 ? -4.154 -1.991 0.471 1.00 95.56 103 VAL A CA 1
ATOM 706 C C . VAL A 1 103 ? -4.632 -3.324 -0.072 1.00 95.56 103 VAL A C 1
ATOM 708 O O . VAL A 1 103 ? -5.611 -3.402 -0.812 1.00 95.56 103 VAL A O 1
ATOM 711 N N . VAL A 1 104 ? -3.976 -4.398 0.348 1.00 95.44 104 VAL A N 1
ATOM 712 C CA . VAL A 1 104 ? -4.453 -5.759 0.105 1.00 95.44 104 VAL A CA 1
ATOM 713 C C . VAL A 1 104 ? -5.774 -5.990 0.837 1.00 95.44 104 VAL A C 1
ATOM 715 O O . VAL A 1 104 ? -5.899 -5.677 2.021 1.00 95.44 104 VAL A O 1
ATOM 718 N N . LYS A 1 105 ? -6.755 -6.577 0.145 1.00 94.69 105 LYS A N 1
ATOM 719 C CA . LYS A 1 105 ? -8.054 -6.956 0.727 1.00 94.69 105 LYS A CA 1
ATOM 720 C C . LYS A 1 105 ? -8.134 -8.440 1.109 1.00 94.69 105 LYS A C 1
ATOM 722 O O . LYS A 1 105 ? -8.990 -8.833 1.895 1.00 94.69 105 LYS A O 1
ATOM 727 N N . LYS A 1 106 ? -7.265 -9.282 0.542 1.00 90.75 106 LYS A N 1
ATOM 728 C CA . LYS A 1 106 ? -7.234 -10.729 0.794 1.00 90.75 106 LYS A CA 1
ATOM 729 C C . LYS A 1 106 ? -6.709 -11.024 2.201 1.00 90.75 106 LYS A C 1
ATOM 731 O O . LYS A 1 106 ? -5.623 -10.589 2.567 1.00 90.75 106 LYS A O 1
ATOM 736 N N . GLY A 1 107 ? -7.461 -11.806 2.975 1.00 88.62 107 GLY A N 1
ATOM 737 C CA . GLY A 1 107 ? -7.007 -12.327 4.271 1.00 88.62 107 GLY A CA 1
ATOM 738 C C . GLY A 1 107 ? -6.989 -11.322 5.430 1.00 88.62 107 GLY A C 1
ATOM 739 O O . GLY A 1 107 ? -6.470 -11.659 6.491 1.00 88.62 107 GLY A O 1
ATOM 740 N N . THR A 1 108 ? -7.565 -10.128 5.255 1.00 93.94 108 THR A N 1
ATOM 741 C CA . THR A 1 108 ? -7.661 -9.079 6.282 1.00 93.94 108 THR A CA 1
ATOM 742 C C . THR A 1 108 ? -9.022 -8.375 6.224 1.00 93.94 108 THR A C 1
ATOM 744 O O . THR A 1 108 ? -9.618 -8.230 5.159 1.00 93.94 108 THR A O 1
ATOM 747 N N . PHE A 1 109 ? -9.519 -7.922 7.375 1.00 96.31 109 PHE A N 1
ATOM 748 C CA . PHE A 1 109 ? -10.693 -7.055 7.512 1.00 96.31 109 PHE A CA 1
ATOM 749 C C . PHE A 1 109 ? -10.313 -5.579 7.694 1.00 96.31 109 PHE A C 1
ATOM 751 O O . PHE A 1 109 ? -11.192 -4.760 7.965 1.00 96.31 109 PHE A O 1
ATOM 758 N N . PHE A 1 110 ? -9.037 -5.217 7.525 1.00 97.06 110 PHE A N 1
ATOM 759 C CA . PHE A 1 110 ? -8.566 -3.838 7.661 1.00 97.06 110 PHE A CA 1
ATOM 760 C C . PHE A 1 110 ? -9.402 -2.848 6.839 1.00 97.06 110 PHE A C 1
ATOM 762 O O . PHE A 1 110 ? -9.961 -1.908 7.395 1.00 97.06 110 PHE A O 1
ATOM 769 N N . ALA A 1 111 ? -9.543 -3.071 5.527 1.00 97.06 111 ALA A N 1
ATOM 770 C CA . ALA A 1 111 ? -10.215 -2.127 4.634 1.00 97.06 111 ALA A CA 1
ATOM 771 C C . ALA A 1 111 ? -11.673 -1.810 5.042 1.00 97.06 111 ALA A C 1
ATOM 773 O O . ALA A 1 111 ? -11.988 -0.628 5.206 1.00 97.06 111 ALA A O 1
ATOM 774 N N . PRO A 1 112 ? -12.567 -2.798 5.271 1.00 97.44 112 PRO A N 1
ATOM 775 C CA . PRO A 1 112 ? -13.925 -2.501 5.727 1.00 97.44 112 PRO A CA 1
ATOM 776 C C . PRO A 1 112 ? -13.968 -1.888 7.137 1.00 97.44 112 PRO A C 1
ATOM 778 O O . PRO A 1 112 ? -14.829 -1.051 7.407 1.00 97.44 112 PRO A O 1
ATOM 781 N N . ARG A 1 113 ? -13.042 -2.250 8.037 1.00 98.00 113 ARG A N 1
ATOM 782 C CA . ARG A 1 113 ? -12.961 -1.652 9.383 1.00 98.00 113 ARG A CA 1
ATOM 783 C C . ARG A 1 113 ? -12.527 -0.189 9.325 1.00 98.00 113 ARG A C 1
ATOM 785 O O . ARG A 1 113 ? -13.196 0.660 9.906 1.00 98.00 113 ARG A O 1
ATOM 792 N N . ALA A 1 114 ? -11.476 0.116 8.567 1.00 97.94 114 ALA A N 1
ATOM 793 C CA . ALA A 1 114 ? -10.998 1.472 8.319 1.00 97.94 114 ALA A CA 1
ATOM 794 C C . ALA A 1 114 ? -12.094 2.343 7.691 1.00 97.94 114 ALA A C 1
ATOM 796 O O . ALA A 1 114 ? -12.346 3.454 8.159 1.00 97.94 114 ALA A O 1
ATOM 797 N N . GLN A 1 115 ? -12.802 1.810 6.689 1.00 98.06 115 GLN A N 1
ATOM 798 C CA . GLN A 1 115 ? -13.941 2.480 6.064 1.00 98.06 115 GLN A CA 1
ATOM 799 C C . GLN A 1 115 ? -15.043 2.790 7.083 1.00 98.06 115 GLN A C 1
ATOM 801 O O . GLN A 1 115 ? -15.528 3.919 7.134 1.00 98.06 115 GLN A O 1
ATOM 806 N N . LYS A 1 116 ? -15.382 1.834 7.958 1.00 98.19 116 LYS A N 1
ATOM 807 C CA . LYS A 1 116 ? -16.386 2.054 9.004 1.00 98.19 116 LYS A CA 1
ATOM 808 C C . LYS A 1 116 ? -15.977 3.153 9.988 1.00 98.19 116 LYS A C 1
ATOM 810 O O . LYS A 1 116 ? -16.814 3.973 10.355 1.00 98.19 116 LYS A O 1
ATOM 815 N N . LEU A 1 117 ? -14.713 3.194 10.410 1.00 98.31 117 LEU A N 1
ATOM 816 C CA . LEU A 1 117 ? -14.209 4.260 11.286 1.00 98.31 117 LEU A CA 1
ATOM 817 C C . LEU A 1 117 ? -14.300 5.634 10.610 1.00 98.31 117 LEU A C 1
ATOM 819 O O . LEU A 1 117 ? -14.705 6.609 11.240 1.00 98.31 117 LEU A O 1
ATOM 823 N N . TYR A 1 118 ? -13.986 5.710 9.316 1.00 98.31 118 TYR A N 1
ATOM 824 C CA . TYR A 1 118 ? -14.120 6.947 8.553 1.00 98.31 118 TYR A CA 1
ATOM 825 C C . TYR A 1 118 ? -15.582 7.395 8.401 1.00 98.31 118 TYR A C 1
ATOM 827 O O . TYR A 1 118 ? -15.883 8.573 8.577 1.00 98.31 118 TYR A O 1
ATOM 835 N N . GLU A 1 119 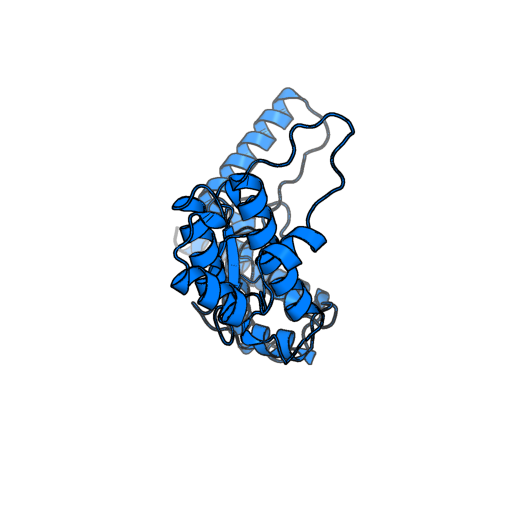? -16.517 6.476 8.155 1.00 98.19 119 GLU A N 1
ATOM 836 C CA . GLU A 1 119 ? -17.955 6.787 8.119 1.00 98.19 119 GLU A CA 1
ATOM 837 C C . GLU A 1 119 ? -18.456 7.365 9.444 1.00 98.19 119 GLU A C 1
ATOM 839 O O . GLU A 1 119 ? -19.173 8.365 9.453 1.00 98.19 119 GLU A O 1
ATOM 844 N N . LEU A 1 120 ? -18.044 6.776 10.570 1.00 98.12 120 LEU A N 1
ATOM 845 C CA . LEU A 1 120 ? -18.396 7.282 11.898 1.00 98.12 120 LEU A CA 1
ATOM 846 C C . LEU A 1 120 ? -17.804 8.665 12.137 1.00 98.12 120 LEU A C 1
ATOM 848 O O . LEU A 1 120 ? -18.508 9.553 12.610 1.00 98.12 120 LEU A O 1
ATOM 852 N N . PHE A 1 121 ? -16.546 8.867 11.736 1.00 98.12 121 PHE A N 1
ATOM 853 C CA . PHE A 1 121 ? -15.911 10.175 11.790 1.00 98.12 121 PHE A CA 1
ATOM 854 C C . PHE A 1 121 ? -16.681 11.215 10.972 1.00 98.12 121 PHE A C 1
ATOM 856 O O . PHE A 1 121 ? -16.814 12.356 11.398 1.00 98.12 121 PHE A O 1
ATOM 863 N N . ARG A 1 122 ? -17.209 10.853 9.802 1.00 97.88 122 ARG A N 1
ATOM 864 C CA . ARG A 1 122 ? -17.986 11.773 8.961 1.00 97.88 122 ARG A CA 1
ATOM 865 C C . ARG A 1 122 ? -19.361 12.089 9.548 1.00 97.88 122 ARG A C 1
ATOM 867 O O . ARG A 1 122 ? -19.807 13.221 9.394 1.00 97.88 122 ARG A O 1
ATOM 874 N N . PHE A 1 123 ? -20.001 11.125 10.204 1.00 97.69 123 PHE A N 1
ATOM 875 C CA . PHE A 1 123 ? -21.388 11.240 10.660 1.00 97.69 123 PHE A CA 1
ATOM 876 C C . PHE A 1 123 ? -21.552 11.856 12.060 1.00 97.69 123 PHE A C 1
ATOM 878 O O . PHE A 1 123 ? -22.504 12.595 12.279 1.00 97.69 123 PHE A O 1
ATOM 885 N N . TYR A 1 124 ? -20.646 11.574 13.000 1.00 98.06 124 TYR A N 1
ATOM 886 C CA . TYR A 1 124 ? -20.763 12.005 14.402 1.00 98.06 124 TYR A CA 1
ATOM 887 C C . TYR A 1 124 ? -19.779 13.117 14.752 1.00 98.06 124 TYR A C 1
ATOM 889 O O . TYR A 1 124 ? -18.653 13.099 14.269 1.00 98.06 124 TYR A O 1
ATOM 897 N N . ASP A 1 125 ? -20.139 14.055 15.630 1.00 97.06 125 ASP A N 1
ATOM 898 C CA . ASP A 1 125 ? -19.248 15.165 16.021 1.00 97.06 125 ASP A CA 1
ATOM 899 C C . ASP A 1 125 ? -18.277 14.832 17.162 1.00 97.06 125 ASP A C 1
ATOM 901 O O . ASP A 1 125 ? -17.275 15.524 17.351 1.00 97.06 125 ASP A O 1
ATOM 905 N N . SER A 1 126 ? -18.522 13.742 17.887 1.00 97.81 126 SER A N 1
ATOM 906 C CA . SER A 1 126 ? -17.667 13.265 18.974 1.00 97.81 126 SER A CA 1
ATOM 907 C C . SER A 1 126 ? -17.771 11.748 19.158 1.00 97.81 126 SER A C 1
ATOM 909 O O . SER A 1 126 ? -18.671 11.105 18.616 1.00 97.81 126 SER A O 1
ATOM 911 N N . LEU A 1 127 ? -16.861 11.175 19.954 1.00 97.31 127 LEU A N 1
ATOM 912 C CA . LEU A 1 127 ? -16.891 9.754 20.327 1.00 97.31 127 LEU A CA 1
ATOM 913 C C . LEU A 1 127 ? -18.122 9.414 21.178 1.00 97.31 127 LEU A C 1
ATOM 915 O O . LEU A 1 127 ? -18.656 8.313 21.083 1.00 97.31 127 LEU A O 1
ATOM 919 N N . GLU A 1 128 ? -18.572 10.361 22.001 1.00 96.81 128 GLU A N 1
ATOM 920 C CA . GLU A 1 128 ? -19.725 10.218 22.892 1.00 96.81 128 GLU A CA 1
ATOM 921 C C . GLU A 1 128 ? -21.059 10.230 22.136 1.00 96.81 128 GLU A C 1
ATOM 923 O O . GLU A 1 128 ? -22.045 9.700 22.638 1.00 96.81 128 GLU A O 1
ATOM 928 N N . ALA A 1 129 ? -21.094 10.809 20.932 1.00 97.69 129 ALA A N 1
ATOM 929 C CA . ALA A 1 129 ? -22.289 10.837 20.092 1.00 97.69 129 ALA A CA 1
ATOM 930 C C . ALA A 1 129 ? -22.542 9.510 19.352 1.00 97.69 129 ALA A C 1
ATOM 932 O O . ALA A 1 129 ? -23.636 9.308 18.826 1.00 97.69 129 ALA A O 1
ATOM 933 N N . ILE A 1 130 ? -21.547 8.616 19.287 1.00 97.75 130 ILE A N 1
ATOM 934 C CA . ILE A 1 130 ? -21.666 7.314 18.621 1.00 97.75 130 ILE A CA 1
ATOM 935 C C . ILE A 1 130 ? -22.633 6.430 19.413 1.00 97.75 130 ILE A C 1
ATOM 937 O O . ILE A 1 130 ? -22.508 6.306 20.631 1.00 97.75 130 ILE A O 1
ATOM 941 N N . ASP A 1 131 ? -23.559 5.775 18.705 1.00 97.19 131 ASP A N 1
ATOM 942 C CA . ASP A 1 131 ? -24.499 4.826 19.305 1.00 97.19 131 ASP A CA 1
ATOM 943 C C . ASP A 1 131 ? -23.770 3.798 20.206 1.00 97.19 131 ASP A C 1
ATOM 945 O O . ASP A 1 131 ? -22.774 3.210 19.761 1.00 97.19 131 ASP A O 1
ATOM 949 N N . PRO A 1 132 ? -24.236 3.554 21.449 1.00 96.88 132 PRO A N 1
ATOM 950 C CA . PRO A 1 132 ? -23.539 2.689 22.401 1.00 96.88 132 PRO A CA 1
ATOM 951 C C . PRO A 1 132 ? -23.274 1.269 21.890 1.00 96.88 132 PRO A C 1
ATOM 953 O O . PRO A 1 132 ? -22.199 0.728 22.146 1.00 96.88 132 PRO A O 1
ATOM 956 N N . VAL A 1 133 ? -24.199 0.683 21.120 1.00 97.56 133 VAL A N 1
ATOM 957 C CA . VAL A 1 133 ? -24.049 -0.674 20.566 1.00 97.56 133 VAL A CA 1
ATOM 958 C C . VAL A 1 133 ? -22.963 -0.687 19.490 1.00 97.56 133 VAL A C 1
ATOM 960 O O . VAL A 1 133 ? -22.140 -1.604 19.415 1.00 97.56 133 VAL A O 1
ATOM 963 N N . VAL A 1 134 ? -22.920 0.355 18.656 1.00 97.06 134 VAL A N 1
ATOM 964 C CA . VAL A 1 134 ? -21.869 0.519 17.642 1.00 97.06 134 VAL A CA 1
ATOM 965 C C . VAL A 1 134 ? -20.509 0.756 18.296 1.00 97.06 134 VAL A C 1
ATOM 967 O O . VAL A 1 134 ? -19.522 0.147 17.875 1.00 97.06 134 VAL A O 1
ATOM 970 N N . ARG A 1 135 ? -20.452 1.606 19.328 1.00 97.44 135 ARG A N 1
ATOM 971 C CA . ARG A 1 135 ? -19.239 1.873 20.108 1.00 97.44 135 ARG A CA 1
ATOM 972 C C . ARG A 1 135 ? -18.683 0.590 20.719 1.00 97.44 135 ARG A C 1
ATOM 974 O O . ARG A 1 135 ? -17.520 0.274 20.475 1.00 97.44 135 ARG A O 1
ATOM 981 N N . GLU A 1 136 ? -19.513 -0.166 21.435 1.00 97.19 136 GLU A N 1
ATOM 982 C CA . GLU A 1 136 ? -19.108 -1.416 22.085 1.00 97.19 136 GLU A CA 1
ATOM 983 C C . GLU A 1 136 ? -18.524 -2.407 21.071 1.00 97.19 136 GLU A C 1
ATOM 985 O O . GLU A 1 136 ? -17.438 -2.957 21.274 1.00 97.19 136 GLU A O 1
ATOM 990 N N . LYS A 1 137 ? -19.187 -2.566 19.919 1.00 96.62 137 LYS A N 1
ATOM 991 C CA . LYS A 1 137 ? -18.692 -3.431 18.845 1.00 96.62 137 LYS A CA 1
ATOM 992 C C . LYS A 1 137 ? -17.296 -3.020 18.374 1.00 96.62 137 LYS A C 1
ATOM 994 O O . LYS A 1 137 ? -16.456 -3.891 18.155 1.00 96.62 137 LYS A O 1
ATOM 999 N N . ILE A 1 138 ? -17.030 -1.729 18.189 1.00 97.06 138 ILE A N 1
ATOM 1000 C CA . ILE A 1 138 ? -15.726 -1.241 17.711 1.00 97.06 138 ILE A CA 1
ATOM 1001 C C . ILE A 1 138 ? -14.641 -1.469 18.761 1.00 97.06 138 ILE A C 1
ATOM 1003 O O . ILE A 1 138 ? -13.582 -2.009 18.431 1.00 97.06 138 ILE A O 1
ATOM 1007 N N . GLU A 1 139 ? -14.913 -1.094 20.011 1.00 97.56 139 GLU A N 1
ATOM 1008 C CA . GLU A 1 139 ? -13.973 -1.250 21.122 1.00 97.56 139 GLU A CA 1
ATOM 1009 C C . GLU A 1 139 ? -13.597 -2.726 21.322 1.00 97.56 139 GLU A C 1
ATOM 1011 O O . GLU A 1 139 ? -12.417 -3.045 21.456 1.00 97.56 139 GLU A O 1
ATOM 1016 N N . GLN A 1 140 ? -14.562 -3.648 21.236 1.00 95.81 140 GLN A N 1
ATOM 1017 C CA . GLN A 1 140 ? -14.314 -5.081 21.430 1.00 95.81 140 GLN A CA 1
ATOM 1018 C C . GLN A 1 140 ? -13.695 -5.769 20.208 1.00 95.81 140 GLN A C 1
ATOM 1020 O O . GLN A 1 140 ? -12.784 -6.583 20.351 1.00 95.81 140 GLN A O 1
ATOM 1025 N N . THR A 1 141 ? -14.186 -5.482 18.997 1.00 92.81 141 THR A N 1
ATOM 1026 C CA . THR A 1 141 ? -13.842 -6.296 17.815 1.00 92.81 141 THR A CA 1
ATOM 1027 C C . THR A 1 141 ? -12.741 -5.702 16.943 1.00 92.81 141 THR A C 1
ATOM 1029 O O . THR A 1 141 ? -12.066 -6.457 16.238 1.00 92.81 141 THR A O 1
ATOM 1032 N N . TYR A 1 142 ? -12.573 -4.373 16.932 1.00 92.94 142 TYR A N 1
ATOM 1033 C CA . TYR A 1 142 ? -11.603 -3.703 16.054 1.00 92.94 142 TYR A CA 1
ATOM 1034 C C . TYR A 1 142 ? -10.389 -3.275 16.869 1.00 92.94 142 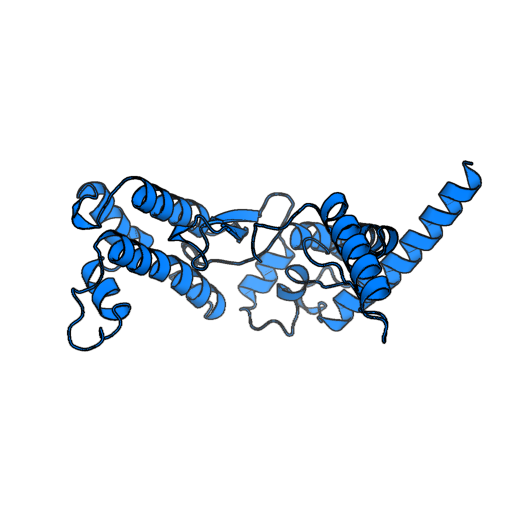TYR A C 1
ATOM 1036 O O . TYR A 1 142 ? -9.264 -3.619 16.522 1.00 92.94 142 TYR A O 1
ATOM 1044 N N . LEU A 1 143 ? -10.645 -2.540 17.952 1.00 94.62 143 LEU A N 1
ATOM 1045 C CA . LEU A 1 143 ? -9.617 -1.878 18.750 1.00 94.62 143 LEU A CA 1
ATOM 1046 C C . LEU A 1 143 ? -9.071 -2.764 19.868 1.00 94.62 143 LEU A C 1
ATOM 1048 O O . LEU A 1 143 ? -7.935 -2.572 20.295 1.00 94.62 143 LEU A O 1
ATOM 1052 N N . LYS A 1 144 ? -9.892 -3.710 20.347 1.00 94.81 144 LYS A N 1
ATOM 1053 C CA . LYS A 1 144 ? -9.638 -4.553 21.529 1.00 94.81 144 LYS A CA 1
ATOM 1054 C C . LYS A 1 144 ? -9.253 -3.728 22.770 1.00 94.81 144 LYS A C 1
ATOM 1056 O O . LYS A 1 144 ? -8.541 -4.204 23.651 1.00 94.81 144 LYS A O 1
ATOM 1061 N N . ARG A 1 145 ? -9.703 -2.470 22.803 1.00 96.44 145 ARG A N 1
ATOM 1062 C CA . ARG A 1 145 ? -9.433 -1.425 23.800 1.00 96.44 145 ARG A CA 1
ATOM 1063 C C . ARG A 1 145 ? -10.563 -0.405 23.750 1.00 96.44 145 ARG A C 1
ATOM 1065 O O . ARG A 1 145 ? -11.166 -0.201 22.694 1.00 96.44 145 ARG A O 1
ATOM 1072 N N . SER A 1 146 ? -10.822 0.258 24.873 1.00 97.81 146 SER A N 1
ATOM 1073 C CA . SER A 1 146 ? -11.792 1.351 24.892 1.00 97.81 146 SER A CA 1
ATOM 1074 C C . SER A 1 146 ? -11.243 2.601 24.202 1.00 97.81 146 SER A C 1
ATOM 1076 O O . SER A 1 146 ? -10.027 2.821 24.138 1.00 97.81 146 SER A O 1
ATOM 1078 N N . PHE A 1 147 ? -12.137 3.468 23.724 1.00 97.44 147 PHE A N 1
ATOM 1079 C CA . PHE A 1 147 ? -11.741 4.765 23.174 1.00 97.44 147 PHE A CA 1
ATOM 1080 C C . PHE A 1 147 ? -10.972 5.615 24.188 1.00 97.44 147 PHE A C 1
ATOM 1082 O O . PHE A 1 147 ? -10.042 6.329 23.816 1.00 97.44 147 PHE A O 1
ATOM 1089 N N . ASP A 1 148 ? -11.332 5.524 25.469 1.00 96.00 148 ASP A N 1
ATOM 1090 C CA . ASP A 1 148 ? -10.671 6.280 26.528 1.00 96.00 148 ASP A CA 1
ATOM 1091 C C . ASP A 1 148 ? -9.243 5.793 26.762 1.00 96.00 148 ASP A C 1
ATOM 1093 O O . ASP A 1 148 ? -8.347 6.624 26.887 1.00 96.00 148 ASP A O 1
ATOM 1097 N N . GLN A 1 149 ? -9.007 4.476 26.749 1.00 97.06 149 GLN A N 1
ATOM 1098 C CA . GLN A 1 149 ? -7.660 3.902 26.852 1.00 97.06 149 GLN A CA 1
ATOM 1099 C C . GLN A 1 149 ? -6.773 4.371 25.699 1.00 97.06 149 GLN A C 1
ATOM 1101 O O . GLN A 1 149 ? -5.695 4.911 25.936 1.00 97.06 149 GLN A O 1
ATOM 1106 N N . ILE A 1 150 ? -7.265 4.261 24.463 1.00 97.31 150 ILE A N 1
ATOM 1107 C CA . ILE A 1 150 ? -6.521 4.714 23.281 1.00 97.31 150 ILE A CA 1
ATOM 1108 C C . ILE A 1 150 ? -6.267 6.218 23.345 1.00 97.31 150 ILE A C 1
ATOM 1110 O O . ILE A 1 150 ? -5.170 6.673 23.030 1.00 97.31 150 ILE A O 1
ATOM 1114 N N . TRP A 1 151 ? -7.241 7.007 23.801 1.00 95.94 151 TRP A N 1
ATOM 1115 C CA . TRP A 1 151 ? -7.050 8.441 23.980 1.00 95.94 151 TRP A CA 1
ATOM 1116 C C . TRP A 1 151 ? -5.925 8.765 24.968 1.00 95.94 151 TRP A C 1
ATOM 1118 O O . TRP A 1 151 ? -5.154 9.686 24.711 1.00 95.94 151 TRP A O 1
ATOM 1128 N N . GLN A 1 152 ? -5.779 8.011 26.062 1.00 94.56 152 GLN A N 1
ATOM 1129 C CA . GLN A 1 152 ? -4.652 8.203 26.982 1.00 94.56 152 GLN A CA 1
ATOM 1130 C C . GLN A 1 152 ? -3.293 7.947 26.315 1.00 94.56 152 GLN A C 1
ATOM 1132 O O . GLN A 1 152 ? -2.318 8.586 26.702 1.00 94.56 152 GLN A O 1
ATOM 1137 N N . GLU A 1 153 ? -3.232 7.053 25.324 1.00 94.00 153 GLU A N 1
ATOM 1138 C CA . GLU A 1 153 ? -2.007 6.724 24.584 1.00 94.00 153 GLU A CA 1
ATOM 1139 C C . GLU A 1 153 ? -1.650 7.773 23.527 1.00 94.00 153 GLU A C 1
ATOM 1141 O O . GLU A 1 153 ? -0.475 8.079 23.340 1.00 94.00 153 GLU A O 1
ATOM 1146 N N . VAL A 1 154 ? -2.650 8.310 22.819 1.00 93.50 154 VAL A N 1
ATOM 1147 C CA . VAL A 1 154 ? -2.427 9.212 21.670 1.00 93.50 154 VAL A CA 1
ATOM 1148 C C . VAL A 1 154 ? -2.615 10.691 21.984 1.00 93.50 154 VAL A C 1
ATOM 1150 O O . VAL A 1 154 ? -2.413 11.542 21.111 1.00 93.50 154 VAL A O 1
ATOM 1153 N N . ARG A 1 155 ? -3.041 11.033 23.204 1.00 89.81 155 ARG A N 1
ATOM 1154 C CA . ARG A 1 155 ? -3.075 12.431 23.632 1.00 89.81 155 ARG A CA 1
ATOM 1155 C C . ARG A 1 155 ? -1.643 12.943 23.748 1.00 89.81 155 ARG A C 1
ATOM 1157 O O . ARG A 1 155 ? -0.808 12.376 24.446 1.00 89.81 155 ARG A O 1
ATOM 1164 N N . GLU A 1 156 ? -1.369 14.045 23.075 1.00 81.12 156 GLU A N 1
ATOM 1165 C CA . GLU A 1 156 ? -0.141 14.798 23.302 1.00 81.12 156 GLU A CA 1
ATOM 1166 C C . GLU A 1 156 ? -0.342 15.683 24.530 1.00 81.12 156 GLU A C 1
ATOM 1168 O O . GLU A 1 156 ? -1.466 16.112 24.808 1.00 81.12 156 GLU A O 1
ATOM 1173 N N . THR A 1 157 ? 0.736 15.984 25.255 1.00 76.06 157 THR A N 1
ATOM 1174 C CA . THR A 1 157 ? 0.685 16.995 26.311 1.00 76.06 157 THR A CA 1
ATOM 1175 C C . THR A 1 157 ? 0.391 18.348 25.663 1.00 76.06 157 THR A C 1
ATOM 1177 O O . THR A 1 157 ? 1.219 18.830 24.884 1.00 76.06 157 THR A O 1
ATOM 1180 N N . PRO A 1 158 ? -0.766 18.973 25.940 1.00 70.50 158 PRO A N 1
ATOM 1181 C CA . PRO A 1 158 ? -1.061 20.268 25.362 1.00 70.50 158 PRO A CA 1
ATOM 1182 C C . PRO A 1 158 ? -0.104 21.336 25.914 1.00 70.50 158 PRO A C 1
ATOM 1184 O O . PRO A 1 158 ? 0.287 21.261 27.084 1.00 70.50 158 PRO A O 1
ATOM 1187 N N . PRO A 1 159 ? 0.246 22.362 25.120 1.00 71.06 159 PRO A N 1
ATOM 1188 C CA . PRO A 1 159 ? 0.955 23.523 25.639 1.00 71.06 159 PRO A CA 1
ATOM 1189 C C . PRO A 1 159 ? 0.136 24.211 26.742 1.00 71.06 159 PRO A C 1
ATOM 1191 O O . PRO A 1 159 ? -1.102 24.213 26.723 1.00 71.06 159 PRO A O 1
ATOM 1194 N N . ALA A 1 160 ? 0.837 24.793 27.717 1.00 73.06 160 ALA A N 1
ATOM 1195 C CA . ALA A 1 160 ? 0.211 25.469 28.848 1.00 73.06 160 ALA A CA 1
ATOM 1196 C C . ALA A 1 160 ? -0.743 26.577 28.362 1.00 73.06 160 ALA A C 1
ATOM 1198 O O . ALA A 1 160 ? -0.358 27.427 27.563 1.00 73.06 160 ALA A O 1
ATOM 1199 N N . GLY A 1 161 ? -1.992 26.552 28.841 1.00 70.12 161 GLY A N 1
ATOM 1200 C CA . GLY A 1 161 ? -3.030 27.523 28.474 1.00 70.12 161 GLY A CA 1
ATOM 1201 C C . GLY A 1 161 ? -3.904 27.146 27.270 1.00 70.12 161 GLY A C 1
ATOM 1202 O O . GLY A 1 161 ? -4.783 27.926 26.914 1.00 70.12 161 GLY A O 1
ATOM 1203 N N . SER A 1 162 ? -3.717 25.973 26.648 1.00 72.38 162 SER A N 1
ATOM 1204 C CA . SER A 1 162 ? -4.623 25.527 25.578 1.00 72.38 162 SER A CA 1
ATOM 1205 C C . SER A 1 162 ? -5.997 25.103 26.120 1.00 72.38 162 SER A C 1
ATOM 1207 O O . SER A 1 162 ? -6.094 24.515 27.199 1.00 72.38 162 SER A O 1
ATOM 1209 N N . SER A 1 163 ? -7.050 25.315 25.329 1.00 68.94 163 SER A N 1
ATOM 1210 C CA . SER A 1 163 ? -8.437 24.929 25.630 1.00 68.94 163 SER A CA 1
ATOM 1211 C C . SER A 1 163 ? -8.730 23.422 25.490 1.00 68.94 163 SER A C 1
ATOM 1213 O O . SER A 1 163 ? -9.892 23.022 25.468 1.00 68.94 163 SER A O 1
ATOM 1215 N N . GLY A 1 164 ? -7.699 22.575 25.409 1.00 79.06 164 GLY A N 1
ATOM 1216 C CA . GLY A 1 164 ? -7.838 21.144 25.137 1.00 79.06 164 GLY A CA 1
ATOM 1217 C C . GLY A 1 164 ? -8.038 20.838 23.649 1.00 79.06 164 GLY A C 1
ATOM 1218 O O . GLY A 1 164 ? -8.050 21.730 22.803 1.00 79.06 164 GLY A O 1
ATOM 1219 N N . VAL A 1 165 ? -8.154 19.550 23.326 1.00 86.25 165 VAL A N 1
ATOM 1220 C CA . VAL A 1 165 ? -8.381 19.073 21.952 1.00 86.25 165 VAL A CA 1
ATOM 1221 C C . VAL A 1 165 ? -9.883 19.009 21.691 1.00 86.25 165 VAL A C 1
ATOM 1223 O O . VAL A 1 165 ? -10.617 18.448 22.507 1.00 86.25 165 VAL A O 1
ATOM 1226 N N . ASP A 1 166 ? -10.341 19.561 20.564 1.00 92.19 166 ASP A N 1
ATOM 1227 C CA . ASP A 1 166 ? -11.759 19.525 20.209 1.00 92.19 166 ASP A CA 1
ATOM 1228 C C . ASP A 1 166 ? -12.262 18.073 20.024 1.00 92.19 166 ASP A C 1
ATOM 1230 O O . ASP A 1 166 ? -11.483 17.183 19.649 1.00 92.19 166 ASP A O 1
ATOM 1234 N N . PRO A 1 167 ? -13.557 17.794 20.277 1.00 95.94 167 PRO A N 1
ATOM 1235 C CA . PRO A 1 167 ? -14.081 16.426 20.266 1.00 95.94 167 PRO A CA 1
ATOM 1236 C C . PRO A 1 167 ? -13.903 15.692 18.929 1.00 95.94 167 PRO A C 1
ATOM 1238 O O . PRO A 1 167 ? -13.661 14.480 18.915 1.00 95.94 167 PRO A O 1
ATOM 1241 N N . LYS A 1 168 ? -13.960 16.418 17.807 1.00 96.06 168 LYS A N 1
ATOM 1242 C CA . LYS A 1 168 ? -13.821 15.853 16.463 1.00 96.06 168 LYS A CA 1
ATOM 1243 C C . LYS A 1 168 ? -12.379 15.433 16.196 1.00 96.06 168 LYS A C 1
ATOM 1245 O O . LYS A 1 168 ? -12.133 14.324 15.717 1.00 96.06 168 LYS A O 1
ATOM 1250 N N . THR A 1 169 ? -11.415 16.275 16.564 1.00 94.88 169 THR A N 1
ATOM 1251 C CA . THR A 1 169 ? -9.985 15.956 16.488 1.00 94.88 169 THR A CA 1
ATOM 1252 C C . THR A 1 169 ? -9.616 14.816 17.431 1.00 94.88 169 THR A C 1
ATOM 1254 O O . THR A 1 169 ? -8.849 13.932 17.041 1.00 94.88 169 THR A O 1
ATOM 1257 N N . ARG A 1 170 ? -10.189 14.773 18.642 1.00 95.75 170 ARG A N 1
ATOM 1258 C CA . ARG A 1 170 ? -10.024 13.637 19.565 1.00 95.75 170 ARG A CA 1
ATOM 1259 C C . ARG A 1 170 ? -10.484 12.333 18.911 1.00 95.75 170 ARG A C 1
ATOM 1261 O O . ARG A 1 170 ? -9.725 11.365 18.899 1.00 95.75 170 ARG A O 1
ATOM 1268 N N . MET A 1 171 ? -11.674 12.321 18.310 1.00 97.62 171 MET A N 1
ATOM 1269 C CA . MET A 1 171 ? -12.181 11.160 17.573 1.00 97.62 171 MET A CA 1
ATOM 1270 C C . MET A 1 171 ? -11.253 10.758 16.417 1.00 97.62 171 MET A C 1
ATOM 1272 O O . MET A 1 171 ? -10.907 9.584 16.292 1.00 97.62 171 MET A O 1
ATOM 1276 N N . ALA A 1 172 ? -10.796 11.721 15.607 1.00 97.12 172 ALA A N 1
ATOM 1277 C CA . ALA A 1 172 ? -9.866 11.452 14.510 1.00 97.12 172 ALA A CA 1
ATOM 1278 C C . ALA A 1 172 ? -8.570 10.792 14.999 1.00 97.12 172 ALA A C 1
ATOM 1280 O O . ALA A 1 172 ? -8.122 9.819 14.401 1.00 97.12 172 ALA A O 1
ATOM 1281 N N . ARG A 1 173 ? -7.976 11.283 16.095 1.00 96.62 173 ARG A N 1
ATOM 1282 C CA . ARG A 1 173 ? -6.751 10.709 16.683 1.00 96.62 173 ARG A CA 1
ATOM 1283 C C . ARG A 1 173 ? -6.970 9.271 17.162 1.00 96.62 173 ARG A C 1
ATOM 1285 O O . ARG A 1 173 ? -6.151 8.407 16.861 1.00 96.62 173 ARG A O 1
ATOM 1292 N N . VAL A 1 174 ? -8.091 8.997 17.834 1.00 97.75 174 VAL A N 1
ATOM 1293 C CA . VAL A 1 174 ? -8.442 7.638 18.290 1.00 97.75 174 VAL A CA 1
ATOM 1294 C C . VAL A 1 174 ? -8.629 6.679 17.111 1.00 97.75 174 VAL A C 1
ATOM 1296 O O . VAL A 1 174 ? -8.133 5.559 17.149 1.00 97.75 174 VAL A O 1
ATOM 1299 N N . PHE A 1 175 ? -9.291 7.096 16.031 1.00 98.19 175 PHE A N 1
ATOM 1300 C CA . PHE A 1 175 ? -9.460 6.230 14.857 1.00 98.19 175 PHE A CA 1
ATOM 1301 C C . PHE A 1 175 ? -8.174 6.060 14.050 1.00 98.19 175 PHE A C 1
ATOM 1303 O O . PHE A 1 175 ? -7.899 4.965 13.561 1.00 98.19 175 PHE A O 1
ATOM 1310 N N . ARG A 1 176 ? -7.350 7.108 13.951 1.00 97.44 176 ARG A N 1
ATOM 1311 C CA . ARG A 1 176 ? -6.028 7.034 13.319 1.00 97.44 176 ARG A CA 1
ATOM 1312 C C . ARG A 1 176 ? -5.103 6.046 14.015 1.00 97.44 176 ARG A C 1
ATOM 1314 O O . ARG A 1 176 ? -4.365 5.364 13.313 1.00 97.44 176 ARG A O 1
ATOM 1321 N N . TRP A 1 177 ? -5.193 5.911 15.342 1.00 97.62 177 TRP A N 1
ATOM 1322 C CA . TRP A 1 177 ? -4.456 4.880 16.079 1.00 97.62 177 TRP A CA 1
ATOM 1323 C C . TRP A 1 177 ? -4.678 3.501 15.458 1.00 97.62 177 TRP A C 1
ATOM 1325 O O . TRP A 1 177 ? -3.708 2.820 15.164 1.00 97.62 177 TRP A O 1
ATOM 1335 N N . TYR A 1 178 ? -5.923 3.112 15.153 1.00 97.94 178 TYR A N 1
ATOM 1336 C CA . TYR A 1 178 ? -6.191 1.809 14.532 1.00 97.94 178 TYR A CA 1
ATOM 1337 C C . TYR A 1 178 ? -5.474 1.651 13.191 1.00 97.94 178 TYR A C 1
ATOM 1339 O O . TYR A 1 178 ? -4.881 0.607 12.936 1.00 97.94 178 TYR A O 1
ATOM 1347 N N . LEU A 1 179 ? -5.502 2.685 12.346 1.00 97.00 179 LEU A N 1
ATOM 1348 C CA . LEU A 1 179 ? -4.847 2.664 11.036 1.00 97.00 179 LEU A CA 1
ATOM 1349 C C . LEU A 1 179 ? -3.323 2.529 11.180 1.00 97.00 179 LEU A C 1
ATOM 1351 O O . LEU A 1 179 ? -2.703 1.710 10.513 1.00 97.00 179 LEU A O 1
ATOM 1355 N N . GLU A 1 180 ? -2.726 3.279 12.104 1.00 96.12 180 GLU A N 1
ATOM 1356 C CA . GLU A 1 180 ? -1.287 3.242 12.377 1.00 96.12 180 GLU A CA 1
ATOM 1357 C C . GLU A 1 180 ? -0.854 1.903 13.004 1.00 96.12 180 GLU A C 1
ATOM 1359 O O . GLU A 1 180 ? 0.156 1.328 12.594 1.00 96.12 180 GLU A O 1
ATOM 1364 N N . GLN A 1 181 ? -1.630 1.359 13.948 1.00 96.44 181 GLN A N 1
ATOM 1365 C CA . GLN A 1 181 ? -1.354 0.053 14.558 1.00 96.44 181 GLN A CA 1
ATOM 1366 C C . GLN A 1 181 ? -1.535 -1.100 13.572 1.00 96.44 181 GLN A C 1
ATOM 1368 O O . GLN A 1 181 ? -0.741 -2.034 13.577 1.00 96.44 181 GLN A O 1
ATOM 1373 N N . SER A 1 182 ? -2.521 -1.008 12.677 1.00 96.19 182 SER A N 1
ATOM 1374 C CA . SER A 1 182 ? -2.762 -2.016 11.639 1.00 96.19 182 SER A CA 1
ATOM 1375 C C . SER A 1 182 ? -1.544 -2.225 10.743 1.00 96.19 182 SER A C 1
ATOM 1377 O O . SER A 1 182 ? -1.268 -3.351 10.329 1.00 96.19 182 SER A O 1
ATOM 1379 N N . LEU A 1 183 ? -0.791 -1.159 10.459 1.00 93.44 183 LEU A N 1
ATOM 1380 C CA . LEU A 1 183 ? 0.472 -1.257 9.733 1.00 93.44 183 LEU A CA 1
ATOM 1381 C C . LEU A 1 183 ? 1.578 -1.887 10.592 1.00 93.44 183 LEU A C 1
ATOM 1383 O O . LEU A 1 183 ? 2.319 -2.730 10.094 1.00 93.44 183 LEU A O 1
ATOM 1387 N N . ARG A 1 184 ? 1.684 -1.514 11.874 1.00 94.12 184 ARG A N 1
ATOM 1388 C CA . ARG A 1 184 ? 2.693 -2.078 12.791 1.00 94.12 184 ARG A CA 1
ATOM 1389 C C . ARG A 1 184 ? 2.517 -3.580 12.979 1.00 94.12 184 ARG A C 1
ATOM 1391 O O . ARG A 1 184 ? 3.470 -4.314 12.766 1.00 94.12 184 ARG A O 1
ATOM 1398 N N . TRP A 1 185 ? 1.293 -4.050 13.228 1.00 94.81 185 TRP A N 1
ATOM 1399 C CA . TRP A 1 185 ? 0.994 -5.484 13.327 1.00 94.81 185 TRP A CA 1
ATOM 1400 C C . TRP A 1 185 ? 1.413 -6.264 12.077 1.00 94.81 185 TRP A C 1
ATOM 1402 O O . TRP A 1 185 ? 1.899 -7.390 12.180 1.00 94.81 185 TRP A O 1
ATOM 1412 N N . ALA A 1 186 ? 1.271 -5.660 10.892 1.00 92.25 186 ALA A N 1
ATOM 1413 C CA . ALA A 1 186 ? 1.703 -6.275 9.642 1.00 92.25 186 ALA A CA 1
ATOM 1414 C C . ALA A 1 186 ? 3.233 -6.384 9.535 1.00 92.25 186 ALA A C 1
ATOM 1416 O O . ALA A 1 186 ? 3.730 -7.387 9.025 1.00 92.25 186 ALA A O 1
ATOM 1417 N N . LEU A 1 187 ? 3.969 -5.373 10.005 1.00 91.12 187 LEU A N 1
ATOM 1418 C CA . LEU A 1 187 ? 5.436 -5.357 10.012 1.00 91.12 187 LEU A CA 1
ATOM 1419 C C . LEU A 1 187 ? 6.017 -6.299 11.072 1.00 91.12 187 LEU A C 1
ATOM 1421 O O . LEU A 1 187 ? 6.975 -7.011 10.787 1.00 91.12 187 LEU A O 1
ATOM 1425 N N . ASP A 1 188 ? 5.394 -6.351 12.248 1.00 92.06 188 ASP A N 1
ATOM 1426 C CA . ASP A 1 188 ? 5.801 -7.215 13.360 1.00 92.06 188 ASP A CA 1
ATOM 1427 C C . ASP A 1 188 ? 5.429 -8.689 13.120 1.00 92.06 188 ASP A C 1
ATOM 1429 O O . ASP A 1 188 ? 5.917 -9.584 13.810 1.00 92.06 188 ASP A O 1
ATOM 1433 N N . GLY A 1 189 ? 4.565 -8.963 12.135 1.00 88.19 189 GLY A N 1
ATOM 1434 C CA . GLY A 1 189 ? 4.085 -10.311 11.841 1.00 88.19 189 GLY A CA 1
ATOM 1435 C C . GLY A 1 189 ? 3.161 -10.867 12.923 1.00 88.19 189 GLY A C 1
ATOM 1436 O O . GLY A 1 189 ? 3.138 -12.080 13.142 1.00 88.19 189 GLY A O 1
ATOM 1437 N N . ASP A 1 190 ? 2.396 -10.002 13.596 1.00 90.69 190 ASP A N 1
ATOM 1438 C CA . ASP A 1 190 ? 1.506 -10.402 14.683 1.00 90.69 190 ASP A CA 1
ATOM 1439 C C . ASP A 1 190 ? 0.351 -11.272 14.158 1.00 90.69 190 ASP A C 1
ATOM 1441 O O . ASP A 1 190 ? -0.610 -10.808 13.533 1.00 90.69 190 ASP A O 1
ATOM 1445 N N . LEU A 1 191 ? 0.438 -12.575 14.432 1.00 83.69 191 LEU A N 1
ATOM 1446 C CA . LEU A 1 191 ? -0.554 -13.555 13.996 1.00 83.69 191 LEU A CA 1
ATOM 1447 C C . LEU A 1 191 ? -1.916 -13.365 14.676 1.00 83.69 191 LEU A C 1
ATOM 1449 O O . LEU A 1 191 ? -2.936 -13.703 14.069 1.00 83.69 191 LEU A O 1
ATOM 1453 N N . ALA A 1 192 ? -1.959 -12.816 15.895 1.00 90.00 192 ALA A N 1
ATOM 1454 C CA . ALA A 1 192 ? -3.208 -12.545 16.607 1.00 90.00 192 ALA A CA 1
ATOM 1455 C C . ALA A 1 192 ? -3.975 -11.364 15.987 1.00 90.00 192 ALA A C 1
ATOM 1457 O O . ALA A 1 192 ? -5.204 -11.282 16.099 1.00 90.00 192 ALA A O 1
ATOM 1458 N N . GLU A 1 193 ? -3.258 -10.485 15.285 1.00 93.81 193 GLU A N 1
ATOM 1459 C CA . GLU A 1 193 ? -3.800 -9.316 14.595 1.00 93.81 193 GLU A CA 1
ATOM 1460 C C . GLU A 1 193 ? -3.802 -9.446 13.070 1.00 93.81 193 GLU A C 1
ATOM 1462 O O . GLU A 1 193 ? -4.134 -8.489 12.374 1.00 93.81 193 GLU A O 1
ATOM 1467 N N . LYS A 1 194 ? -3.559 -10.645 12.522 1.00 91.75 194 LYS A N 1
ATOM 1468 C CA . LYS A 1 194 ? -3.565 -10.906 11.069 1.00 91.75 194 LYS A CA 1
ATOM 1469 C C . LYS A 1 194 ? -4.787 -10.323 10.346 1.00 91.75 194 LYS A C 1
ATOM 1471 O O . LYS A 1 194 ? -4.673 -9.785 9.249 1.00 91.75 194 LYS A O 1
ATOM 1476 N N . VAL A 1 195 ? -5.963 -10.414 10.968 1.00 94.31 195 VAL A N 1
ATOM 1477 C CA . VAL A 1 195 ? -7.230 -9.898 10.421 1.00 94.31 195 VAL A CA 1
ATOM 1478 C C . VAL A 1 195 ? -7.346 -8.370 10.441 1.00 94.31 195 VAL A C 1
ATOM 1480 O O . VAL A 1 195 ? -8.266 -7.823 9.842 1.00 94.31 195 VAL A O 1
ATOM 1483 N N . ASN A 1 196 ? -6.459 -7.686 11.153 1.00 95.44 196 ASN A N 1
ATOM 1484 C CA . ASN A 1 196 ? -6.352 -6.235 11.227 1.00 95.44 196 ASN A CA 1
ATOM 1485 C C . ASN A 1 196 ? -5.183 -5.686 10.413 1.00 95.44 196 ASN A C 1
ATOM 1487 O O . ASN A 1 196 ? -5.146 -4.486 10.172 1.00 95.44 196 ASN A O 1
ATOM 1491 N N . CYS A 1 197 ? -4.252 -6.533 9.975 1.00 94.88 197 CYS A N 1
ATOM 1492 C CA . CYS A 1 197 ? -3.053 -6.089 9.284 1.00 94.88 197 CYS A CA 1
ATOM 1493 C C . CYS A 1 197 ? -3.388 -5.258 8.041 1.00 94.88 197 CYS A C 1
ATOM 1495 O O . CYS A 1 197 ? -4.091 -5.706 7.126 1.00 94.88 197 CYS A O 1
ATOM 1497 N N . GLN A 1 198 ? -2.835 -4.049 8.014 1.00 94.69 198 GLN A N 1
ATOM 1498 C CA . GLN A 1 198 ? -2.790 -3.194 6.845 1.00 94.69 198 GLN A CA 1
ATOM 1499 C C . GLN A 1 198 ? -1.553 -3.565 6.034 1.00 94.69 198 GLN A C 1
ATOM 1501 O O . GLN A 1 198 ? -0.428 -3.418 6.501 1.00 94.69 198 GLN A O 1
ATOM 1506 N N . MET A 1 199 ? -1.756 -3.983 4.787 1.00 93.81 199 MET A N 1
ATOM 1507 C CA . MET A 1 199 ? -0.669 -4.261 3.847 1.00 93.81 199 MET A CA 1
ATOM 1508 C C . MET A 1 199 ? -0.774 -3.282 2.673 1.00 93.81 199 MET A C 1
ATOM 1510 O O . MET A 1 199 ? -1.557 -3.539 1.755 1.00 93.81 199 MET A O 1
ATOM 1514 N N . PRO A 1 200 ? -0.060 -2.137 2.702 1.00 92.75 200 PRO A N 1
ATOM 1515 C CA . PRO A 1 200 ? -0.075 -1.173 1.608 1.00 92.75 200 PRO A CA 1
ATOM 1516 C C . PRO A 1 200 ? 0.487 -1.805 0.339 1.00 92.75 200 PRO A C 1
ATOM 1518 O O . PRO A 1 200 ? 1.652 -2.182 0.295 1.00 92.75 200 PRO A O 1
ATOM 1521 N N . CYS A 1 201 ? -0.342 -1.933 -0.686 1.00 93.69 201 CYS A N 1
ATOM 1522 C CA . CYS A 1 201 ? 0.020 -2.551 -1.952 1.00 93.69 201 CYS A CA 1
ATOM 1523 C C . CYS A 1 201 ? -1.014 -2.142 -2.999 1.00 93.69 201 CYS A C 1
ATOM 1525 O O . CYS A 1 201 ? -2.202 -2.044 -2.687 1.00 93.69 201 CYS A O 1
ATOM 1527 N N . ASP A 1 202 ? -0.561 -1.903 -4.222 1.00 92.75 202 ASP A N 1
ATOM 1528 C CA . ASP A 1 202 ? -1.420 -1.606 -5.362 1.00 92.75 202 ASP A CA 1
ATOM 1529 C C . ASP A 1 202 ? -1.393 -2.738 -6.404 1.00 92.75 202 ASP A C 1
ATOM 1531 O O . ASP A 1 202 ? -0.626 -3.703 -6.313 1.00 92.75 202 ASP A O 1
ATOM 1535 N N . GLU A 1 203 ? -2.242 -2.591 -7.416 1.00 92.12 203 GLU A N 1
ATOM 1536 C CA . GLU A 1 203 ? -2.474 -3.565 -8.483 1.00 92.12 203 GLU A CA 1
ATOM 1537 C C . GLU A 1 203 ? -1.206 -3.919 -9.290 1.00 92.12 203 GLU A C 1
ATOM 1539 O O . GLU A 1 203 ? -1.144 -4.980 -9.918 1.00 92.12 203 GLU A O 1
ATOM 1544 N N . SER A 1 204 ? -0.149 -3.094 -9.243 1.00 95.19 204 SER A N 1
ATOM 1545 C CA . SER A 1 204 ? 1.117 -3.422 -9.908 1.00 95.19 204 SER A CA 1
ATOM 1546 C C . SER A 1 204 ? 1.774 -4.676 -9.358 1.00 95.19 204 SER A C 1
ATOM 1548 O O . SER A 1 204 ? 2.480 -5.337 -10.112 1.00 95.19 204 SER A O 1
ATOM 1550 N N . MET A 1 205 ? 1.521 -5.058 -8.100 1.00 96.75 205 MET A N 1
ATOM 1551 C CA . MET A 1 205 ? 2.002 -6.338 -7.578 1.00 96.75 205 MET A CA 1
ATOM 1552 C C . MET A 1 205 ? 1.340 -7.516 -8.298 1.00 96.75 205 MET 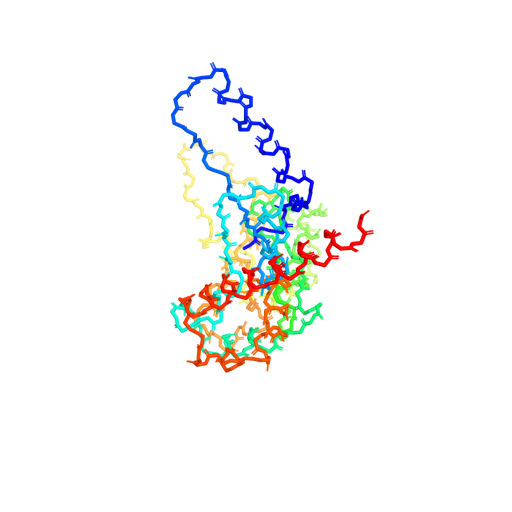A C 1
ATOM 1554 O O . MET A 1 205 ? 2.029 -8.434 -8.729 1.00 96.75 205 MET A O 1
ATOM 1558 N N . ALA A 1 206 ? 0.019 -7.482 -8.490 1.00 96.12 206 ALA A N 1
ATOM 1559 C CA . ALA A 1 206 ? -0.701 -8.542 -9.193 1.00 96.12 206 ALA A CA 1
ATOM 1560 C C . ALA A 1 206 ? -0.326 -8.613 -10.683 1.00 96.12 206 ALA A C 1
ATOM 1562 O O . ALA A 1 206 ? -0.209 -9.699 -11.259 1.00 96.12 206 ALA A O 1
ATOM 1563 N N . ALA A 1 207 ? -0.115 -7.459 -11.321 1.00 96.62 207 ALA A N 1
ATOM 1564 C CA . ALA A 1 207 ? 0.396 -7.393 -12.688 1.00 96.62 207 ALA A CA 1
ATOM 1565 C C . ALA A 1 207 ? 1.833 -7.943 -12.777 1.00 96.62 207 ALA A C 1
ATOM 1567 O O . ALA A 1 207 ? 2.135 -8.754 -13.655 1.00 96.62 207 ALA A O 1
ATOM 1568 N N . PHE A 1 208 ? 2.689 -7.577 -11.821 1.00 98.00 208 PHE A N 1
ATOM 1569 C CA . PHE A 1 208 ? 4.048 -8.094 -11.711 1.00 98.00 208 PHE A CA 1
ATOM 1570 C C . PHE A 1 208 ? 4.075 -9.601 -11.479 1.00 98.00 208 PHE A C 1
ATOM 1572 O O . PHE A 1 208 ? 4.855 -10.280 -12.129 1.00 98.00 208 PHE A O 1
ATOM 1579 N N . ASN A 1 209 ? 3.209 -10.153 -10.624 1.00 97.69 209 ASN A N 1
ATOM 1580 C CA . ASN A 1 209 ? 3.137 -11.597 -10.386 1.00 97.69 209 ASN A CA 1
ATOM 1581 C C . ASN A 1 209 ? 2.813 -12.367 -11.675 1.00 97.69 209 ASN A C 1
ATOM 1583 O O . ASN A 1 209 ? 3.429 -13.397 -11.943 1.00 97.69 209 ASN A O 1
ATOM 1587 N N . ARG A 1 210 ? 1.907 -11.843 -12.512 1.00 96.75 210 ARG A N 1
ATOM 1588 C CA . ARG A 1 210 ? 1.607 -12.422 -13.834 1.00 96.75 210 ARG A CA 1
ATOM 1589 C C . ARG A 1 210 ? 2.806 -12.365 -14.780 1.00 96.75 210 ARG A C 1
ATOM 1591 O O . ARG A 1 210 ? 3.091 -13.352 -15.449 1.00 96.75 210 ARG A O 1
ATOM 1598 N N . TYR A 1 211 ? 3.522 -11.244 -14.808 1.00 97.06 211 TYR A N 1
ATOM 1599 C CA . TYR A 1 211 ? 4.773 -11.116 -15.561 1.00 97.06 211 TYR A CA 1
ATOM 1600 C C . TYR A 1 211 ? 5.858 -12.086 -15.046 1.00 97.06 211 TYR A C 1
ATOM 1602 O O . TYR A 1 211 ? 6.501 -12.784 -15.828 1.00 97.06 211 TYR A O 1
ATOM 1610 N N . ALA A 1 212 ? 6.023 -12.172 -13.727 1.00 97.06 212 ALA A N 1
ATOM 1611 C CA . ALA A 1 212 ? 7.021 -12.987 -13.047 1.00 97.06 212 ALA A CA 1
ATOM 1612 C C . ALA A 1 212 ? 6.773 -14.493 -13.208 1.00 97.06 212 ALA A C 1
ATOM 1614 O O . ALA A 1 212 ? 7.728 -15.260 -13.256 1.00 97.06 212 ALA A O 1
ATOM 1615 N N . ALA A 1 213 ? 5.514 -14.923 -13.351 1.00 95.19 213 ALA A N 1
ATOM 1616 C CA . ALA A 1 213 ? 5.157 -16.323 -13.590 1.00 95.19 213 ALA A CA 1
ATOM 1617 C C . ALA A 1 213 ? 5.799 -16.905 -14.864 1.00 95.19 213 ALA A C 1
ATOM 1619 O O . ALA A 1 213 ? 6.032 -18.108 -14.941 1.00 95.19 213 ALA A O 1
ATOM 1620 N N . GLY A 1 214 ? 6.103 -16.058 -15.854 1.00 90.06 214 GLY A N 1
ATOM 1621 C CA . GLY A 1 214 ? 6.776 -16.456 -17.091 1.00 90.06 214 GLY A CA 1
ATOM 1622 C C . GLY A 1 214 ? 8.306 -16.445 -17.021 1.00 90.06 214 GLY A C 1
ATOM 1623 O O . GLY A 1 214 ? 8.951 -16.666 -18.044 1.00 90.06 214 GLY A O 1
ATOM 1624 N N . ASN A 1 215 ? 8.909 -16.138 -15.866 1.00 92.25 215 ASN A N 1
ATOM 1625 C CA . ASN A 1 215 ? 10.357 -15.981 -15.739 1.00 92.25 215 ASN A CA 1
ATOM 1626 C C . ASN A 1 215 ? 10.892 -16.421 -14.358 1.00 92.25 215 ASN A C 1
ATOM 1628 O O . ASN A 1 215 ? 10.177 -16.966 -13.522 1.00 92.25 215 ASN A O 1
ATOM 1632 N N . GLY A 1 216 ? 12.190 -16.205 -14.119 1.00 92.50 216 GLY A N 1
ATOM 1633 C CA . GLY A 1 216 ? 12.875 -16.613 -12.885 1.00 92.50 216 GLY A CA 1
ATOM 1634 C C . GLY A 1 216 ? 12.469 -15.863 -11.608 1.00 92.50 216 GLY A C 1
ATOM 1635 O O . GLY A 1 216 ? 13.111 -16.060 -10.584 1.00 92.50 216 GLY A O 1
ATOM 1636 N N . LEU A 1 217 ? 11.456 -14.990 -11.645 1.00 96.62 217 LEU A N 1
ATOM 1637 C CA . LEU A 1 217 ? 10.976 -14.217 -10.491 1.00 96.62 217 LEU A CA 1
ATOM 1638 C C . LEU A 1 217 ? 9.661 -14.752 -9.910 1.00 96.62 217 LEU A C 1
ATOM 1640 O O . LEU A 1 217 ? 9.117 -14.141 -8.988 1.00 96.62 217 LEU A O 1
ATOM 1644 N N . ALA A 1 218 ? 9.128 -15.862 -10.432 1.00 94.75 218 ALA A N 1
ATOM 1645 C CA . ALA A 1 218 ? 7.901 -16.469 -9.917 1.00 94.75 218 ALA A CA 1
ATOM 1646 C C . ALA A 1 218 ? 8.007 -16.767 -8.408 1.00 94.75 218 ALA A C 1
ATOM 1648 O O . ALA A 1 218 ? 7.124 -16.378 -7.642 1.00 94.75 218 ALA A O 1
ATOM 1649 N N . ASP A 1 219 ? 9.121 -17.374 -7.991 1.00 93.12 219 ASP A N 1
ATOM 1650 C CA . ASP A 1 219 ? 9.441 -17.669 -6.593 1.00 93.12 219 ASP A CA 1
ATOM 1651 C C . ASP A 1 219 ? 9.870 -16.392 -5.835 1.00 93.12 219 ASP A C 1
ATOM 1653 O O . ASP A 1 219 ? 10.852 -15.756 -6.239 1.00 93.12 219 ASP A O 1
ATOM 1657 N N . PRO A 1 220 ? 9.197 -16.018 -4.726 1.00 91.19 220 PRO A N 1
ATOM 1658 C CA . PRO A 1 220 ? 9.614 -14.914 -3.856 1.00 91.19 220 PRO A CA 1
ATOM 1659 C C . PRO A 1 220 ? 11.072 -14.996 -3.406 1.00 91.19 220 PRO A C 1
ATOM 1661 O O . PRO A 1 220 ? 11.741 -13.967 -3.326 1.00 91.19 220 PRO A O 1
ATOM 1664 N N . ALA A 1 221 ? 11.597 -16.203 -3.173 1.00 92.94 221 ALA A N 1
ATOM 1665 C CA . ALA A 1 221 ? 12.985 -16.396 -2.760 1.00 92.94 221 ALA A CA 1
ATOM 1666 C C . ALA A 1 221 ? 13.992 -15.984 -3.851 1.00 92.94 221 ALA A C 1
ATOM 1668 O O . ALA A 1 221 ? 15.155 -15.713 -3.561 1.00 92.94 221 ALA A O 1
ATOM 1669 N N . SER A 1 222 ? 13.542 -15.884 -5.105 1.00 94.69 222 SER A N 1
ATOM 1670 C CA . SER A 1 222 ? 14.344 -15.415 -6.241 1.00 94.69 222 SER A CA 1
ATOM 1671 C C . SER A 1 222 ? 14.201 -13.906 -6.500 1.00 94.69 222 SER A C 1
ATOM 1673 O O . SER A 1 222 ? 14.853 -13.356 -7.394 1.00 94.69 222 SER A O 1
ATOM 1675 N N . ARG A 1 223 ? 13.372 -13.194 -5.724 1.00 96.38 223 ARG A N 1
ATOM 1676 C CA . ARG A 1 223 ? 13.108 -11.759 -5.899 1.00 96.38 223 ARG A CA 1
ATOM 1677 C C . ARG A 1 223 ? 14.062 -10.915 -5.054 1.00 96.38 223 ARG A C 1
ATOM 1679 O O . ARG A 1 223 ? 13.740 -10.537 -3.938 1.00 96.38 223 ARG A O 1
ATOM 1686 N N . SER A 1 224 ? 15.210 -10.526 -5.601 1.00 97.56 224 SER A N 1
ATOM 1687 C CA . SER A 1 224 ? 15.928 -9.345 -5.081 1.00 97.56 224 SER A CA 1
ATOM 1688 C C . SER A 1 224 ? 15.386 -8.074 -5.728 1.00 97.56 224 SER A C 1
ATOM 1690 O O . SER A 1 224 ? 15.014 -8.093 -6.906 1.00 97.56 224 SER A O 1
ATOM 1692 N N . ALA A 1 225 ? 15.401 -6.947 -5.014 1.00 97.31 225 ALA A N 1
ATOM 1693 C CA . ALA A 1 225 ? 15.018 -5.648 -5.578 1.00 97.31 225 ALA A CA 1
ATOM 1694 C C . ALA A 1 225 ? 15.807 -5.340 -6.869 1.00 97.31 225 ALA A C 1
ATOM 1696 O O . ALA A 1 225 ? 15.259 -4.861 -7.864 1.00 97.31 225 ALA A O 1
ATOM 1697 N N . ALA A 1 226 ? 17.089 -5.719 -6.898 1.00 97.94 226 ALA A N 1
ATOM 1698 C CA . ALA A 1 226 ? 17.937 -5.594 -8.078 1.00 97.94 226 ALA A CA 1
ATOM 1699 C C . ALA A 1 226 ? 17.514 -6.524 -9.234 1.00 97.94 226 ALA A C 1
ATOM 1701 O O . ALA A 1 226 ? 17.573 -6.117 -10.395 1.00 97.94 226 ALA A O 1
ATOM 1702 N N . ALA A 1 227 ? 17.097 -7.765 -8.956 1.00 98.00 227 ALA A N 1
ATOM 1703 C CA . ALA A 1 227 ? 16.622 -8.690 -9.990 1.00 98.00 227 ALA A CA 1
ATOM 1704 C C . ALA A 1 227 ? 15.281 -8.248 -10.593 1.00 98.00 227 ALA A C 1
ATOM 1706 O O . ALA A 1 227 ? 15.122 -8.321 -11.815 1.00 98.00 227 ALA A O 1
ATOM 1707 N N . ILE A 1 228 ? 14.369 -7.726 -9.764 1.00 97.88 228 ILE A N 1
ATOM 1708 C CA . ILE A 1 228 ? 13.114 -7.102 -10.204 1.00 97.88 228 ILE A CA 1
ATOM 1709 C C . ILE A 1 228 ? 13.427 -5.952 -11.169 1.00 97.88 228 ILE A C 1
ATOM 1711 O O . ILE A 1 228 ? 12.981 -5.969 -12.316 1.00 97.88 228 ILE A O 1
ATOM 1715 N N . ALA A 1 229 ? 14.250 -4.990 -10.739 1.00 97.94 229 ALA A N 1
ATOM 1716 C CA . ALA A 1 229 ? 14.585 -3.813 -11.537 1.00 97.94 229 ALA A CA 1
ATOM 1717 C C . ALA A 1 229 ? 15.262 -4.175 -12.869 1.00 97.94 229 ALA A C 1
ATOM 1719 O O . ALA A 1 229 ? 14.870 -3.672 -13.921 1.00 97.94 229 ALA A O 1
ATOM 1720 N N . ARG A 1 230 ? 16.251 -5.081 -12.850 1.00 97.75 230 ARG A N 1
ATOM 1721 C CA . ARG A 1 230 ? 16.954 -5.511 -14.070 1.00 97.75 230 ARG A CA 1
ATOM 1722 C C . ARG A 1 230 ? 16.034 -6.219 -15.058 1.00 97.75 230 ARG A C 1
ATOM 1724 O O . ARG A 1 230 ? 16.136 -5.954 -16.252 1.00 97.75 230 ARG A O 1
ATOM 1731 N N . SER A 1 231 ? 15.157 -7.099 -14.575 1.00 97.62 231 SER A N 1
ATOM 1732 C CA . SER A 1 231 ? 14.235 -7.836 -15.448 1.00 97.62 231 SER A CA 1
ATOM 1733 C C . SER A 1 231 ? 13.220 -6.890 -16.082 1.00 97.62 231 SER A C 1
ATOM 1735 O O . SER A 1 231 ? 13.069 -6.903 -17.301 1.00 97.62 231 SER A O 1
ATOM 1737 N N . LEU A 1 232 ? 12.636 -5.981 -15.287 1.00 97.69 232 LEU A N 1
ATOM 1738 C CA . LEU A 1 232 ? 11.738 -4.949 -15.803 1.00 97.69 232 LEU A CA 1
ATOM 1739 C C . LEU A 1 232 ? 12.426 -4.077 -16.855 1.00 97.69 232 LEU A C 1
ATOM 1741 O O . LEU A 1 232 ? 11.890 -3.937 -17.947 1.00 97.69 232 LEU A O 1
ATOM 1745 N N . LEU A 1 233 ? 13.610 -3.523 -16.579 1.00 98.00 233 LEU A N 1
ATOM 1746 C CA . LEU A 1 233 ? 14.304 -2.641 -17.527 1.00 98.00 233 LEU A CA 1
ATOM 1747 C C . LEU A 1 233 ? 14.688 -3.357 -18.827 1.00 98.00 233 LEU A C 1
ATOM 1749 O O . LEU A 1 233 ? 14.456 -2.819 -19.910 1.00 98.00 233 LEU A O 1
ATOM 1753 N N . ARG A 1 234 ? 15.245 -4.570 -18.731 1.00 98.00 234 ARG A N 1
ATOM 1754 C CA . ARG A 1 234 ? 15.624 -5.370 -19.904 1.00 98.00 234 ARG A CA 1
ATOM 1755 C C . ARG A 1 234 ? 14.408 -5.665 -20.775 1.00 98.00 234 ARG A C 1
ATOM 1757 O O . ARG A 1 234 ? 14.430 -5.389 -21.971 1.00 98.00 234 ARG A O 1
ATOM 1764 N N . ASP A 1 235 ? 13.347 -6.188 -20.173 1.00 98.19 235 ASP A N 1
ATOM 1765 C CA . ASP A 1 235 ? 12.174 -6.624 -20.924 1.00 98.19 235 ASP A CA 1
ATOM 1766 C C . ASP A 1 235 ? 11.366 -5.412 -21.431 1.00 98.19 235 ASP A C 1
ATOM 1768 O O . ASP A 1 235 ? 10.763 -5.482 -22.500 1.00 98.19 235 ASP A O 1
ATOM 1772 N N . THR A 1 236 ? 11.431 -4.263 -20.740 1.00 98.44 236 THR A N 1
ATOM 1773 C CA . THR A 1 236 ? 10.892 -2.977 -21.226 1.00 98.44 236 THR A CA 1
ATOM 1774 C C . THR A 1 236 ? 11.601 -2.536 -22.500 1.00 98.44 236 THR A C 1
ATOM 1776 O O . THR A 1 236 ? 10.941 -2.151 -23.464 1.00 98.44 236 THR A O 1
ATOM 1779 N N . ALA A 1 237 ? 12.936 -2.613 -22.532 1.00 98.12 237 ALA A N 1
ATOM 1780 C CA . ALA A 1 237 ? 13.710 -2.261 -23.717 1.00 98.12 237 ALA A CA 1
ATOM 1781 C C . ALA A 1 237 ? 13.332 -3.158 -24.908 1.00 98.12 237 ALA A C 1
ATOM 1783 O O . ALA A 1 237 ? 13.030 -2.649 -25.986 1.00 98.12 237 ALA A O 1
ATOM 1784 N N . THR A 1 238 ? 13.253 -4.477 -24.697 1.00 97.81 238 THR A N 1
ATOM 1785 C CA . THR A 1 238 ? 12.803 -5.427 -25.728 1.00 97.81 238 THR A CA 1
ATOM 1786 C C . THR A 1 238 ? 11.386 -5.118 -26.214 1.00 97.81 238 THR A C 1
ATOM 1788 O O . THR A 1 238 ? 11.141 -5.089 -27.423 1.00 97.81 238 THR A O 1
ATOM 1791 N N . TYR A 1 239 ? 10.459 -4.849 -25.291 1.00 97.50 239 TYR A N 1
ATOM 1792 C CA . TYR A 1 239 ? 9.077 -4.517 -25.621 1.00 97.50 239 TYR A CA 1
ATOM 1793 C C . TYR A 1 239 ? 8.982 -3.236 -26.460 1.00 97.50 239 TYR A C 1
ATOM 1795 O O . TYR A 1 239 ? 8.323 -3.235 -27.501 1.00 97.50 239 TYR A O 1
ATOM 1803 N N . LEU A 1 240 ? 9.681 -2.166 -26.062 1.00 97.06 240 LEU A N 1
ATOM 1804 C CA . LEU A 1 240 ? 9.718 -0.904 -26.804 1.00 97.06 240 LEU A CA 1
ATOM 1805 C C . LEU A 1 240 ? 10.276 -1.084 -28.215 1.00 97.06 240 LEU A C 1
ATOM 1807 O O . LEU A 1 240 ? 9.637 -0.646 -29.171 1.00 97.06 240 LEU A O 1
ATOM 1811 N N . SER A 1 241 ? 11.419 -1.764 -28.364 1.00 96.19 241 S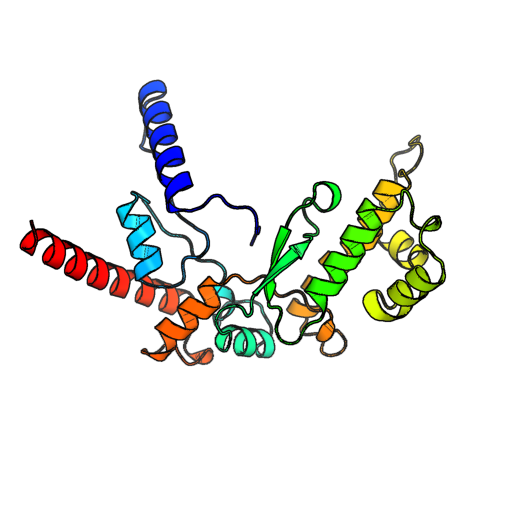ER A N 1
ATOM 1812 C CA . SER A 1 241 ? 12.017 -2.019 -29.679 1.00 96.19 241 SER A CA 1
ATOM 1813 C C . SER A 1 241 ? 11.046 -2.753 -30.603 1.00 96.19 241 SER A C 1
ATOM 1815 O O . SER A 1 241 ? 10.810 -2.308 -31.723 1.00 96.19 241 SER A O 1
ATOM 1817 N N . HIS A 1 242 ? 10.415 -3.828 -30.118 1.00 95.94 242 HIS A N 1
ATOM 1818 C CA . HIS A 1 242 ? 9.460 -4.593 -30.916 1.00 95.94 242 HIS A CA 1
ATOM 1819 C C . HIS A 1 242 ? 8.228 -3.761 -31.307 1.00 95.94 242 HIS A C 1
ATOM 1821 O O . HIS A 1 242 ? 7.805 -3.775 -32.465 1.00 95.94 242 HIS A O 1
ATOM 1827 N N . ARG A 1 243 ? 7.653 -3.008 -30.360 1.00 95.50 243 ARG A N 1
ATOM 1828 C CA . ARG A 1 243 ? 6.454 -2.195 -30.607 1.00 95.50 243 ARG A CA 1
ATOM 1829 C C . ARG A 1 243 ? 6.715 -1.055 -31.585 1.00 95.50 243 ARG A C 1
ATOM 1831 O O . ARG A 1 243 ? 5.887 -0.847 -32.469 1.00 95.50 243 ARG A O 1
ATOM 1838 N N . LEU A 1 244 ? 7.843 -0.359 -31.458 1.00 93.69 244 LEU A N 1
ATOM 1839 C CA . LEU A 1 244 ? 8.205 0.737 -32.358 1.00 93.69 244 LEU A CA 1
ATOM 1840 C C . LEU A 1 244 ? 8.466 0.229 -33.781 1.00 93.69 244 LEU A C 1
ATOM 1842 O O . LEU A 1 244 ? 7.910 0.792 -34.722 1.00 93.69 244 LEU A O 1
ATOM 1846 N N . SER A 1 245 ? 9.202 -0.877 -33.943 1.00 93.69 245 SER A N 1
ATOM 1847 C CA . SER A 1 245 ? 9.404 -1.501 -35.259 1.00 93.69 245 SER A CA 1
ATOM 1848 C C . SER A 1 245 ? 8.088 -1.963 -35.891 1.00 93.69 245 SER A C 1
ATOM 1850 O O . SER A 1 245 ? 7.839 -1.731 -37.072 1.00 93.69 245 SER A O 1
ATOM 1852 N N . ALA A 1 246 ? 7.196 -2.581 -35.111 1.00 92.81 246 ALA A N 1
ATOM 1853 C CA . ALA A 1 246 ? 5.896 -3.014 -35.617 1.00 92.81 246 ALA A CA 1
ATOM 1854 C C . ALA A 1 246 ? 5.009 -1.835 -36.061 1.00 92.81 246 ALA A C 1
ATOM 1856 O O . ALA A 1 246 ? 4.238 -1.974 -37.010 1.00 92.81 246 ALA A O 1
ATOM 1857 N N . MET A 1 247 ? 5.104 -0.682 -35.392 1.00 92.00 247 MET A N 1
ATOM 1858 C CA . MET A 1 247 ? 4.365 0.526 -35.767 1.00 92.00 247 MET A CA 1
ATOM 1859 C C . MET A 1 247 ? 4.940 1.190 -37.019 1.00 92.00 247 MET A C 1
ATOM 1861 O O . MET A 1 247 ? 4.163 1.584 -37.882 1.00 92.00 247 MET A O 1
ATOM 1865 N N . SER A 1 248 ? 6.268 1.248 -37.171 1.00 88.31 248 SER A N 1
ATOM 1866 C CA . SER A 1 248 ? 6.899 1.820 -38.370 1.00 88.31 248 SER A CA 1
ATOM 1867 C C . SER A 1 248 ? 6.610 1.039 -39.653 1.00 88.31 248 SER A C 1
ATOM 1869 O O . SER A 1 248 ? 6.735 1.595 -40.732 1.00 88.31 248 SER A O 1
ATOM 1871 N N . HIS A 1 249 ? 6.228 -0.239 -39.555 1.00 81.94 249 HIS A N 1
ATOM 1872 C CA . HIS A 1 249 ? 5.826 -1.056 -40.707 1.00 81.94 249 HIS A CA 1
ATOM 1873 C C . HIS A 1 249 ? 4.324 -0.984 -41.036 1.00 81.94 249 HIS A C 1
ATOM 1875 O O . HIS A 1 249 ? 3.890 -1.592 -42.012 1.00 81.94 249 HIS A O 1
ATOM 1881 N N . ARG A 1 250 ? 3.516 -0.305 -40.211 1.00 72.50 250 ARG A N 1
ATOM 1882 C CA . ARG A 1 250 ? 2.060 -0.157 -40.404 1.00 72.50 250 ARG A CA 1
ATOM 1883 C C . ARG A 1 250 ? 1.643 1.222 -40.922 1.00 72.50 250 ARG A C 1
ATOM 1885 O O . ARG A 1 250 ? 0.477 1.373 -41.283 1.00 72.50 250 ARG A O 1
ATOM 1892 N N . VAL A 1 251 ? 2.554 2.193 -40.902 1.00 51.97 251 VAL A N 1
ATOM 1893 C CA . VAL A 1 251 ? 2.391 3.552 -41.448 1.00 51.97 251 VAL A CA 1
ATOM 1894 C C . VAL A 1 251 ? 3.078 3.604 -42.803 1.00 51.97 251 VAL A C 1
ATOM 1896 O O . VAL A 1 251 ? 2.485 4.203 -43.723 1.00 51.97 251 VAL A O 1
#

Radius of gyration: 22.23 Å; chains: 1; bounding box: 45×49×70 Å

pLDDT: mean 93.19, std 8.04, range [48.28, 98.44]

Sequence (251 aa):
GAAEGGDLATLLPAVLALREEAQEKNGGPRVRVGAGGAIGTPEAAACALLLGADFLQTGSVNLSSLEAQTPDAVKELLAKLEAGETVSAPSAEGFSLGGRVQVVKKGTFFAPRAQKLYELFRFYDSLEAIDPVVREKIEQTYLKRSFDQIWQEVRETPPAGSSGVDPKTRMARVFRWYLEQSLRWALDGDLAEKVNCQMPCDESMAAFNRYAAGNGLADPASRSAAAIARSLLRDTATYLSHRLSAMSHRV